Protein AF-A0A4R3X6X2-F1 (afdb_monomer_lite)

Structure (mmCIF, N/CA/C/O backbone):
data_AF-A0A4R3X6X2-F1
#
_entry.id   AF-A0A4R3X6X2-F1
#
loop_
_atom_site.group_PDB
_atom_site.id
_atom_site.type_symbol
_atom_site.label_atom_id
_atom_site.label_alt_id
_atom_site.label_comp_id
_atom_site.label_asym_id
_atom_site.label_entity_id
_atom_site.label_seq_id
_atom_site.pdbx_PDB_ins_code
_atom_site.Cartn_x
_atom_site.Cartn_y
_atom_site.Cartn_z
_atom_site.occupancy
_atom_site.B_iso_or_equiv
_atom_site.auth_seq_id
_atom_site.auth_comp_id
_atom_site.auth_asym_id
_atom_site.auth_atom_id
_atom_site.pdbx_PDB_model_num
ATOM 1 N N . MET A 1 1 ? 13.031 -34.843 11.434 1.00 45.97 1 MET A N 1
ATOM 2 C CA . MET A 1 1 ? 12.828 -33.775 12.437 1.00 45.97 1 MET A CA 1
ATOM 3 C C . MET A 1 1 ? 12.069 -32.649 11.763 1.00 45.97 1 MET A C 1
ATOM 5 O O . MET A 1 1 ? 12.494 -32.235 10.691 1.00 45.97 1 MET A O 1
ATOM 9 N N . ALA A 1 2 ? 10.943 -32.202 12.323 1.00 52.88 2 ALA A N 1
ATOM 10 C CA . ALA A 1 2 ? 10.291 -30.989 11.835 1.00 52.88 2 ALA A CA 1
ATOM 11 C C . ALA A 1 2 ? 11.259 -29.812 12.027 1.00 52.88 2 ALA A C 1
ATOM 13 O O . ALA A 1 2 ? 11.863 -29.683 13.092 1.00 52.88 2 ALA A O 1
ATOM 14 N N . LYS A 1 3 ? 11.465 -29.009 10.981 1.00 64.06 3 LYS A N 1
ATOM 15 C CA . LYS A 1 3 ? 12.327 -27.825 11.030 1.00 64.06 3 LYS A CA 1
ATOM 16 C C . LYS A 1 3 ? 11.735 -26.863 12.063 1.00 64.06 3 LYS A C 1
ATOM 18 O O . LYS A 1 3 ? 10.562 -26.515 11.951 1.00 64.06 3 LYS A O 1
ATOM 23 N N . THR A 1 4 ? 12.503 -26.478 13.080 1.00 71.06 4 THR A N 1
ATOM 24 C CA . THR A 1 4 ? 12.037 -25.523 14.090 1.00 71.06 4 THR A CA 1
ATOM 25 C C . THR A 1 4 ? 11.798 -24.180 13.408 1.00 71.06 4 THR A C 1
ATOM 27 O O . THR A 1 4 ? 12.735 -23.529 12.953 1.00 71.06 4 THR A O 1
ATOM 30 N N . ASP A 1 5 ? 10.533 -23.800 13.276 1.00 81.94 5 ASP A N 1
ATOM 31 C CA . ASP A 1 5 ? 10.112 -22.630 12.511 1.00 81.94 5 ASP A CA 1
ATOM 32 C C . ASP A 1 5 ? 10.126 -21.378 13.412 1.00 81.94 5 ASP A C 1
ATOM 34 O O . ASP A 1 5 ? 9.102 -20.964 13.967 1.00 81.94 5 ASP A O 1
ATOM 38 N N . ILE A 1 6 ? 11.339 -20.853 13.633 1.00 85.19 6 ILE A N 1
ATOM 39 C CA . ILE A 1 6 ? 11.675 -19.690 14.473 1.00 85.19 6 ILE A CA 1
ATOM 40 C C . ILE A 1 6 ? 12.304 -18.604 13.590 1.00 85.19 6 ILE A C 1
ATOM 42 O O . ILE A 1 6 ? 13.159 -18.904 12.758 1.00 85.19 6 ILE A O 1
ATOM 46 N N . GLY A 1 7 ? 11.931 -17.339 13.810 1.00 87.94 7 GLY A N 1
ATOM 47 C CA . GLY A 1 7 ? 12.545 -16.174 13.165 1.00 87.94 7 GLY A CA 1
ATOM 48 C C . GLY A 1 7 ? 11.540 -15.265 12.457 1.00 87.94 7 GLY A C 1
ATOM 49 O O . GLY A 1 7 ? 10.346 -15.289 12.747 1.00 87.94 7 GLY A O 1
ATOM 50 N N . LEU A 1 8 ? 12.042 -14.440 11.535 1.00 90.62 8 LEU A N 1
ATOM 51 C CA . LEU A 1 8 ? 11.237 -13.528 10.716 1.00 90.62 8 LEU A CA 1
ATOM 52 C C . LEU A 1 8 ? 10.488 -14.276 9.596 1.00 90.62 8 LEU A C 1
ATOM 54 O O . LEU A 1 8 ? 10.642 -15.481 9.414 1.00 90.62 8 LEU A O 1
ATOM 58 N N . ARG A 1 9 ? 9.690 -13.534 8.816 1.00 89.56 9 ARG A N 1
ATOM 59 C CA . ARG A 1 9 ? 8.904 -14.038 7.668 1.00 89.56 9 ARG A CA 1
ATOM 60 C C . ARG A 1 9 ? 7.771 -15.015 8.035 1.00 89.56 9 ARG A C 1
ATOM 62 O O . ARG A 1 9 ? 7.431 -15.925 7.285 1.00 89.56 9 ARG A O 1
ATOM 69 N N . GLN A 1 10 ? 7.144 -14.784 9.187 1.00 92.62 10 GLN A N 1
ATOM 70 C CA . GLN A 1 10 ? 6.108 -15.653 9.763 1.00 92.62 10 GLN A CA 1
ATOM 71 C C . GLN A 1 10 ? 4.671 -15.167 9.533 1.00 92.62 10 GLN A C 1
ATOM 73 O O . GLN A 1 10 ? 3.731 -15.782 10.034 1.00 92.62 10 GLN A O 1
ATOM 78 N N . ALA A 1 11 ? 4.461 -14.084 8.777 1.00 91.12 11 ALA A N 1
ATOM 79 C CA . ALA A 1 11 ? 3.130 -13.490 8.655 1.00 91.12 11 ALA A CA 1
ATOM 80 C C . ALA A 1 11 ? 2.110 -14.438 7.989 1.00 91.12 11 ALA A C 1
ATOM 82 O O . ALA A 1 11 ? 0.919 -14.342 8.265 1.00 91.12 11 ALA A O 1
ATOM 83 N N . HIS A 1 12 ? 2.556 -15.442 7.222 1.00 90.69 12 HIS A N 1
ATOM 84 C CA . HIS A 1 12 ? 1.686 -16.502 6.696 1.00 90.69 12 HIS A CA 1
ATOM 85 C C . HIS A 1 12 ? 0.846 -17.195 7.791 1.00 90.69 12 HIS A C 1
ATOM 87 O O . HIS A 1 12 ? -0.269 -17.638 7.526 1.00 90.69 12 HIS A O 1
ATOM 93 N N . ARG A 1 13 ? 1.329 -17.242 9.042 1.00 93.88 13 ARG A N 1
ATOM 94 C CA . ARG A 1 13 ? 0.602 -17.827 10.179 1.00 93.88 13 ARG A CA 1
ATOM 95 C C . ARG A 1 13 ? -0.656 -17.052 10.565 1.00 93.88 13 ARG A C 1
ATOM 97 O O . ARG A 1 13 ? -1.568 -17.651 11.128 1.00 93.88 13 ARG A O 1
ATOM 104 N N . ILE A 1 14 ? -0.740 -15.763 10.225 1.00 94.56 14 ILE A N 1
ATOM 105 C CA . ILE A 1 14 ? -1.932 -14.925 10.438 1.00 94.56 14 ILE A CA 1
ATOM 106 C C . ILE A 1 14 ? -3.151 -15.538 9.729 1.00 94.56 14 ILE A C 1
ATOM 108 O O . ILE A 1 14 ? -4.264 -15.483 10.254 1.00 94.56 14 ILE A O 1
ATOM 112 N N . ALA A 1 15 ? -2.945 -16.201 8.583 1.00 93.31 15 ALA A N 1
ATOM 113 C CA . ALA A 1 15 ? -4.003 -16.884 7.839 1.00 93.31 15 ALA A CA 1
ATOM 114 C C . ALA A 1 15 ? -4.703 -17.988 8.649 1.00 93.31 15 ALA A C 1
ATOM 116 O O . ALA A 1 15 ? -5.899 -18.210 8.474 1.00 93.31 15 ALA A O 1
ATOM 117 N N . ASN A 1 16 ? -3.972 -18.629 9.565 1.00 93.00 16 ASN A N 1
ATOM 118 C CA . ASN A 1 16 ? -4.441 -19.765 10.358 1.00 93.00 16 ASN A CA 1
ATOM 119 C C . ASN A 1 16 ? -4.944 -19.362 11.756 1.00 93.00 16 ASN A C 1
ATOM 121 O O . ASN A 1 16 ? -5.327 -20.222 12.549 1.00 93.00 16 ASN A O 1
ATOM 125 N N . MET A 1 17 ? -4.922 -18.070 12.094 1.00 96.00 17 MET A N 1
ATOM 126 C CA . MET A 1 17 ? -5.413 -17.585 13.383 1.00 96.00 17 MET A CA 1
ATOM 127 C C . MET A 1 17 ? -6.952 -17.533 13.413 1.00 96.00 17 MET A C 1
ATOM 129 O O . MET A 1 17 ? -7.570 -17.155 12.412 1.00 96.00 17 MET A O 1
ATOM 133 N N . PRO A 1 18 ? -7.591 -17.820 14.567 1.00 95.62 18 PRO A N 1
ATOM 134 C CA . PRO A 1 18 ? -9.003 -17.503 14.783 1.00 95.62 18 PRO A CA 1
ATOM 135 C C . PRO A 1 18 ? -9.286 -16.018 14.524 1.00 95.62 18 PRO A C 1
ATOM 137 O O . PRO A 1 18 ? -8.434 -15.180 14.818 1.00 95.62 18 PRO A O 1
ATOM 140 N N . ALA A 1 19 ? -10.476 -15.688 14.013 1.00 93.50 19 ALA A N 1
ATOM 141 C CA . ALA A 1 19 ? -10.799 -14.343 13.524 1.00 93.50 19 ALA A CA 1
ATOM 142 C C . ALA A 1 19 ? -10.520 -13.225 14.548 1.00 93.50 19 ALA A C 1
ATOM 144 O O . ALA A 1 19 ? -9.848 -12.254 14.204 1.00 93.50 19 ALA A O 1
ATOM 145 N N . ASP A 1 20 ? -10.944 -13.388 15.802 1.00 95.38 20 ASP A N 1
ATOM 146 C CA . ASP A 1 20 ? -10.748 -12.366 16.841 1.00 95.38 20 ASP A CA 1
ATOM 147 C C . ASP A 1 20 ? -9.271 -12.202 17.211 1.00 95.38 20 ASP A C 1
ATOM 149 O O . ASP A 1 20 ? -8.761 -11.087 17.308 1.00 95.38 20 ASP A O 1
ATOM 153 N N . LYS A 1 21 ? -8.542 -13.322 17.331 1.00 97.81 21 LYS A N 1
ATOM 154 C CA . LYS A 1 21 ? -7.093 -13.307 17.589 1.00 97.81 21 LYS A CA 1
ATOM 155 C C . LYS A 1 21 ? -6.329 -12.671 16.436 1.00 97.81 21 LYS A C 1
ATOM 157 O O . LYS A 1 21 ? -5.381 -11.933 16.669 1.00 97.81 21 LYS A O 1
ATOM 162 N N . ARG A 1 22 ? -6.756 -12.934 15.201 1.00 97.19 22 ARG A N 1
ATOM 163 C CA . ARG A 1 22 ? -6.194 -12.322 14.000 1.00 97.19 22 ARG A CA 1
ATOM 164 C C . ARG A 1 22 ? -6.384 -10.809 14.014 1.00 97.19 22 ARG A C 1
ATOM 166 O O . ARG A 1 22 ? -5.418 -10.095 13.787 1.00 97.19 22 ARG A O 1
ATOM 173 N N . LYS A 1 23 ? -7.600 -10.324 14.284 1.00 97.75 23 LYS A N 1
ATOM 174 C CA . LYS A 1 23 ? -7.884 -8.883 14.360 1.00 97.75 23 LYS A CA 1
ATOM 175 C C . LYS A 1 23 ? -7.056 -8.203 15.450 1.00 97.75 23 LYS A C 1
ATOM 177 O O . LYS A 1 23 ? -6.437 -7.183 15.174 1.00 97.75 23 LYS A O 1
ATOM 182 N N . ALA A 1 24 ? -6.977 -8.803 16.638 1.00 98.38 24 ALA A N 1
ATOM 183 C CA . ALA A 1 24 ? -6.138 -8.302 17.727 1.00 98.38 24 ALA A CA 1
ATOM 184 C C . ALA A 1 24 ? -4.651 -8.250 17.346 1.00 98.38 24 ALA A C 1
ATOM 186 O O . ALA A 1 24 ? -3.999 -7.235 17.567 1.00 98.38 24 ALA A O 1
ATOM 187 N N . PHE A 1 25 ? -4.136 -9.303 16.708 1.00 98.44 25 PHE A N 1
ATOM 188 C CA . PHE A 1 25 ? -2.743 -9.357 16.265 1.00 98.44 25 PHE A CA 1
ATOM 189 C C . PHE A 1 25 ? -2.431 -8.332 15.162 1.00 98.44 25 PHE A C 1
ATOM 191 O O . PHE A 1 25 ? -1.365 -7.723 15.157 1.00 98.44 25 PHE A O 1
ATOM 198 N N . ILE A 1 26 ? -3.368 -8.105 14.236 1.00 98.50 26 ILE A N 1
ATOM 199 C CA . ILE A 1 26 ? -3.245 -7.053 13.218 1.00 98.50 26 ILE A CA 1
ATOM 200 C C . ILE A 1 26 ? -3.235 -5.669 13.882 1.00 98.50 26 ILE A C 1
ATOM 202 O O . ILE A 1 26 ? -2.350 -4.874 13.580 1.00 98.50 26 ILE A O 1
ATOM 206 N N . ALA A 1 27 ? -4.160 -5.399 14.809 1.00 98.62 27 ALA A N 1
ATOM 207 C CA . ALA A 1 27 ? -4.231 -4.127 15.532 1.00 98.62 27 ALA A CA 1
ATOM 208 C C . ALA A 1 27 ? -2.931 -3.810 16.298 1.00 98.62 27 ALA A C 1
ATOM 210 O O . ALA A 1 27 ? -2.485 -2.668 16.307 1.00 98.62 27 ALA A O 1
ATOM 211 N N . GLU A 1 28 ? -2.282 -4.820 16.885 1.00 98.50 28 GLU A N 1
ATOM 212 C CA . GLU A 1 28 ? -0.972 -4.671 17.533 1.00 98.50 28 GLU A CA 1
ATOM 213 C C . GLU A 1 28 ? 0.137 -4.286 16.535 1.00 98.50 28 GLU A C 1
ATOM 215 O O . GLU A 1 28 ? 0.975 -3.432 16.821 1.00 98.50 28 GLU A O 1
ATOM 220 N N . GLY A 1 29 ? 0.142 -4.900 15.349 1.00 98.38 29 GLY A N 1
ATOM 221 C CA . GLY A 1 29 ? 1.198 -4.709 14.353 1.00 98.38 29 GLY A CA 1
ATOM 222 C C . GLY A 1 29 ? 1.103 -3.412 13.544 1.00 98.38 29 GLY A C 1
ATOM 223 O O . GLY A 1 29 ? 2.135 -2.898 13.108 1.00 98.38 29 GLY A O 1
ATOM 224 N N . LEU A 1 30 ? -0.101 -2.871 13.325 1.00 98.75 30 LEU A N 1
ATOM 225 C CA . LEU A 1 30 ? -0.305 -1.703 12.456 1.00 98.75 30 LEU A CA 1
ATOM 226 C C . LEU A 1 30 ? 0.452 -0.443 12.932 1.00 98.75 30 LEU A C 1
ATOM 228 O O . LEU A 1 30 ? 1.157 0.145 12.108 1.00 98.75 30 LEU A O 1
ATOM 232 N N . PRO A 1 31 ? 0.417 -0.046 14.224 1.00 98.69 31 PRO A N 1
ATOM 233 C CA . PRO A 1 31 ? 1.222 1.076 14.714 1.00 98.69 31 PRO A CA 1
ATOM 234 C C . PRO A 1 31 ? 2.732 0.851 14.560 1.00 98.69 31 PRO A C 1
ATOM 236 O O . PRO A 1 31 ? 3.460 1.782 14.232 1.00 98.69 31 PRO A O 1
ATOM 239 N N . ILE A 1 32 ? 3.208 -0.387 14.742 1.00 98.69 32 ILE A N 1
ATOM 240 C CA . ILE A 1 32 ? 4.634 -0.731 14.612 1.00 98.69 32 ILE A CA 1
ATOM 241 C C . ILE A 1 32 ? 5.102 -0.544 13.163 1.00 98.69 32 ILE A C 1
ATOM 243 O O . ILE A 1 32 ? 6.157 0.042 12.917 1.00 98.69 32 ILE A O 1
ATOM 247 N N . LEU A 1 33 ? 4.307 -1.014 12.195 1.00 98.62 33 LEU A N 1
ATOM 248 C CA . LEU A 1 33 ? 4.587 -0.816 10.770 1.00 98.62 33 LEU A CA 1
ATOM 249 C C . LEU A 1 33 ? 4.571 0.669 10.396 1.00 98.62 33 LEU A C 1
ATOM 251 O O . LEU A 1 33 ? 5.440 1.116 9.648 1.00 98.62 33 LEU A O 1
ATOM 255 N N . LEU A 1 34 ? 3.619 1.437 10.937 1.00 98.81 34 LEU A N 1
ATOM 256 C CA . LEU A 1 34 ? 3.519 2.867 10.657 1.00 98.81 34 LEU A CA 1
ATOM 257 C C . LEU A 1 34 ? 4.745 3.629 11.157 1.00 98.81 34 LEU A C 1
ATOM 259 O O . LEU A 1 34 ? 5.314 4.417 10.406 1.00 98.81 34 LEU A O 1
ATOM 263 N N . GLU A 1 35 ? 5.191 3.366 12.384 1.00 98.75 35 GLU A N 1
ATOM 264 C CA . GLU A 1 35 ? 6.400 3.997 12.919 1.00 98.75 35 GLU A CA 1
ATOM 265 C C . GLU A 1 35 ? 7.656 3.607 12.124 1.00 98.75 35 GLU A C 1
ATOM 267 O O . GLU A 1 35 ? 8.505 4.460 11.858 1.00 98.75 35 GLU A O 1
ATOM 272 N N . SER A 1 36 ? 7.751 2.361 11.644 1.00 98.62 36 SER A N 1
ATOM 273 C CA . SER A 1 36 ? 8.828 1.949 10.733 1.00 98.62 36 SER A CA 1
ATOM 274 C C . SER A 1 36 ? 8.806 2.744 9.422 1.00 98.62 36 SER A C 1
ATOM 276 O O . SER A 1 36 ? 9.838 3.265 8.994 1.00 98.62 36 SER A O 1
ATOM 278 N N . ALA A 1 37 ? 7.637 2.873 8.787 1.00 98.69 37 ALA A N 1
ATOM 279 C CA . ALA A 1 37 ? 7.484 3.613 7.535 1.00 98.69 37 ALA A CA 1
ATOM 280 C C . ALA A 1 37 ? 7.796 5.111 7.717 1.00 98.69 37 ALA A C 1
ATOM 282 O O . ALA A 1 37 ? 8.545 5.693 6.930 1.00 98.69 37 ALA A O 1
ATOM 283 N N . ARG A 1 38 ? 7.300 5.725 8.801 1.00 98.62 38 ARG A N 1
ATOM 284 C CA . ARG A 1 38 ? 7.615 7.111 9.185 1.00 98.62 38 ARG A CA 1
ATOM 285 C C . ARG A 1 38 ? 9.107 7.316 9.410 1.00 98.62 38 ARG A C 1
ATOM 287 O O . ARG A 1 38 ? 9.659 8.293 8.910 1.00 98.62 38 ARG A O 1
ATOM 294 N N . GLY A 1 39 ? 9.764 6.403 10.125 1.00 98.62 39 GLY A N 1
ATOM 295 C CA . GLY A 1 39 ? 11.200 6.469 10.391 1.00 98.62 39 GLY A CA 1
ATOM 296 C C . GLY A 1 39 ? 12.037 6.429 9.113 1.00 98.62 39 GLY A C 1
ATOM 297 O O . GLY A 1 39 ? 12.943 7.246 8.949 1.00 98.62 39 GLY A O 1
ATOM 298 N N . LEU A 1 40 ? 11.697 5.534 8.181 1.00 98.44 40 LEU A N 1
ATOM 299 C CA . LEU A 1 40 ? 12.351 5.434 6.873 1.00 98.44 40 LEU A CA 1
ATOM 300 C C . LEU A 1 40 ? 12.153 6.702 6.035 1.00 98.44 40 LEU A C 1
ATOM 302 O O . LEU A 1 40 ? 13.122 7.236 5.495 1.00 98.44 40 LEU A O 1
ATOM 306 N N . TYR A 1 41 ? 10.928 7.232 5.980 1.00 97.94 41 TYR A N 1
ATOM 307 C CA . TYR A 1 41 ? 10.650 8.472 5.256 1.00 97.94 41 TYR A CA 1
ATOM 308 C C . TYR A 1 41 ? 11.371 9.670 5.888 1.00 97.94 41 TYR A C 1
ATOM 310 O O . TYR A 1 41 ? 12.036 10.434 5.199 1.00 97.94 41 TYR A O 1
ATOM 318 N N . ALA A 1 42 ? 11.328 9.814 7.214 1.00 97.69 42 ALA A N 1
ATOM 319 C CA . ALA A 1 42 ? 12.046 10.877 7.912 1.00 97.69 42 ALA A CA 1
ATOM 320 C C . ALA A 1 42 ? 13.567 10.791 7.692 1.00 97.69 42 ALA A C 1
ATOM 322 O O . ALA A 1 42 ? 14.232 11.818 7.565 1.00 97.69 42 ALA A O 1
ATOM 323 N N . ALA A 1 43 ? 14.126 9.579 7.625 1.00 97.50 43 ALA A N 1
ATOM 324 C CA . ALA A 1 43 ? 15.525 9.376 7.275 1.00 97.50 43 ALA A CA 1
ATOM 325 C C . ALA A 1 43 ? 15.816 9.800 5.827 1.00 97.50 43 ALA A C 1
ATOM 327 O O . ALA A 1 43 ? 16.824 10.466 5.604 1.00 97.50 43 ALA A O 1
ATOM 328 N N . SER A 1 44 ? 14.922 9.509 4.872 1.00 95.44 44 SER A N 1
ATOM 329 C CA . SER A 1 44 ? 15.078 9.936 3.473 1.00 95.44 44 SER A CA 1
ATOM 330 C C . SER A 1 44 ? 15.170 11.457 3.334 1.00 95.44 44 SER A C 1
ATOM 332 O O . SER A 1 44 ? 15.969 11.951 2.542 1.00 95.44 44 SER A O 1
ATOM 334 N N . GLN A 1 45 ? 14.409 12.198 4.148 1.00 94.81 45 GLN A N 1
ATOM 335 C CA . GLN A 1 45 ? 14.451 13.664 4.176 1.00 94.81 45 GLN A CA 1
ATOM 336 C C . GLN A 1 45 ? 15.798 14.200 4.681 1.00 94.81 45 GLN A C 1
ATOM 338 O O . GLN A 1 45 ? 16.283 15.225 4.202 1.00 94.81 45 GLN A O 1
ATOM 343 N N . LYS A 1 46 ? 16.420 13.507 5.645 1.00 95.69 46 LYS A N 1
ATOM 344 C CA . LYS A 1 46 ? 17.705 13.917 6.239 1.00 95.69 46 LYS A CA 1
ATOM 345 C C . LYS A 1 46 ? 18.897 13.732 5.305 1.00 95.69 46 LYS A C 1
ATOM 347 O O . LYS A 1 46 ? 19.884 14.431 5.484 1.00 95.69 46 LYS A O 1
ATOM 352 N N . VAL A 1 47 ? 18.804 12.801 4.359 1.00 93.69 47 VAL A N 1
ATOM 353 C CA . VAL A 1 47 ? 19.838 12.528 3.345 1.00 93.69 47 VAL A CA 1
ATOM 354 C C . VAL A 1 47 ? 19.391 12.993 1.958 1.00 93.69 47 VAL A C 1
ATOM 356 O O . VAL A 1 47 ? 19.729 12.388 0.948 1.00 93.69 47 VAL A O 1
ATOM 359 N N . SER A 1 48 ? 18.563 14.038 1.894 1.00 90.38 48 SER A N 1
ATOM 360 C CA . SER A 1 48 ? 17.994 14.557 0.640 1.00 90.38 48 SER A CA 1
ATOM 361 C C . SER A 1 48 ? 19.048 15.108 -0.330 1.00 90.38 48 SER A C 1
ATOM 363 O O . SER A 1 48 ? 18.806 15.156 -1.533 1.00 90.38 48 SER A O 1
ATOM 365 N N . ASP A 1 49 ? 20.236 15.453 0.166 1.00 90.94 49 ASP A N 1
ATOM 366 C CA . ASP A 1 49 ? 21.425 15.804 -0.616 1.00 90.94 49 ASP A CA 1
ATOM 367 C C . ASP A 1 49 ? 22.141 14.586 -1.232 1.00 90.94 49 ASP A C 1
ATOM 369 O O . ASP A 1 49 ? 23.053 14.750 -2.043 1.00 90.94 49 ASP A O 1
ATOM 373 N N . MET A 1 50 ? 21.701 13.371 -0.894 1.00 92.31 50 MET A N 1
ATOM 374 C CA . MET A 1 50 ? 22.157 12.090 -1.432 1.00 92.31 50 MET A CA 1
ATOM 375 C C . MET A 1 50 ? 20.994 11.412 -2.189 1.00 92.31 50 MET A C 1
ATOM 377 O O . MET A 1 50 ? 20.275 10.580 -1.623 1.00 92.31 50 MET A O 1
ATOM 381 N N . PRO A 1 51 ? 20.750 11.756 -3.473 1.00 90.06 51 PRO A N 1
ATOM 382 C CA . PRO A 1 51 ? 19.493 11.428 -4.155 1.00 90.06 51 PRO A CA 1
ATOM 383 C C . PRO A 1 51 ? 19.180 9.932 -4.229 1.00 90.06 51 PRO A C 1
ATOM 385 O O . PRO A 1 51 ? 18.020 9.528 -4.111 1.00 90.06 51 PRO A O 1
ATOM 388 N N . ARG A 1 52 ? 20.207 9.093 -4.403 1.00 92.00 52 ARG A N 1
ATOM 389 C CA . ARG A 1 52 ? 20.052 7.635 -4.446 1.00 92.00 52 ARG A CA 1
ATOM 390 C C . ARG A 1 52 ? 19.628 7.096 -3.084 1.00 92.00 52 ARG A C 1
ATOM 392 O O . ARG A 1 52 ? 18.620 6.406 -2.988 1.00 92.00 52 ARG A O 1
ATOM 399 N N . GLU A 1 53 ? 20.369 7.427 -2.036 1.00 94.44 53 GLU A N 1
ATOM 400 C CA . GLU A 1 53 ? 20.125 6.978 -0.666 1.00 94.44 53 GLU A CA 1
ATOM 401 C C . GLU A 1 53 ? 18.759 7.453 -0.164 1.00 94.44 53 GLU A C 1
ATOM 403 O O . GLU A 1 53 ? 18.004 6.669 0.415 1.00 94.44 53 GLU A O 1
ATOM 408 N N . SER A 1 54 ? 18.401 8.706 -0.457 1.00 93.88 54 SER A N 1
ATOM 409 C CA . SER A 1 54 ? 17.068 9.238 -0.180 1.00 93.88 54 SER A CA 1
ATOM 410 C C . SER A 1 54 ? 15.984 8.429 -0.900 1.00 93.88 54 SER A C 1
ATOM 412 O O . SER A 1 54 ? 15.041 7.953 -0.264 1.00 93.88 54 SER A O 1
ATOM 414 N N . SER A 1 55 ? 16.151 8.167 -2.202 1.00 92.62 55 SER A N 1
ATOM 415 C CA . SER A 1 55 ? 15.199 7.369 -2.991 1.00 92.62 55 SER A CA 1
ATOM 416 C C . SER A 1 55 ? 15.043 5.943 -2.456 1.00 92.62 55 SER A C 1
ATOM 418 O O . SER A 1 55 ? 13.926 5.430 -2.388 1.00 92.62 55 SER A O 1
ATOM 420 N N . VAL A 1 56 ? 16.140 5.310 -2.032 1.00 95.06 56 VAL A N 1
ATOM 421 C CA . VAL A 1 56 ? 16.123 3.974 -1.419 1.00 95.06 56 VAL A CA 1
ATOM 422 C C . VAL A 1 56 ? 15.297 3.978 -0.135 1.00 95.06 56 VAL A C 1
ATOM 424 O O . VAL A 1 56 ? 14.396 3.151 0.015 1.00 95.06 56 VAL A O 1
ATOM 427 N N . LEU A 1 57 ? 15.563 4.912 0.782 1.00 96.56 57 LEU A N 1
ATOM 428 C CA . LEU A 1 57 ? 14.851 5.002 2.060 1.00 96.56 57 LEU A CA 1
ATOM 429 C C . LEU A 1 57 ? 13.367 5.320 1.867 1.00 96.56 57 LEU A C 1
ATOM 431 O O . LEU A 1 57 ? 12.511 4.711 2.510 1.00 96.56 57 LEU A O 1
ATOM 435 N N . LYS A 1 58 ? 13.053 6.223 0.936 1.00 95.69 58 LYS A N 1
ATOM 436 C CA . LYS A 1 58 ? 11.678 6.573 0.582 1.00 95.69 58 LYS A CA 1
ATOM 437 C C . LYS A 1 58 ? 10.920 5.387 -0.019 1.00 95.69 58 LYS A C 1
ATOM 439 O O . LYS A 1 58 ? 9.793 5.131 0.396 1.00 95.69 58 LYS A O 1
ATOM 444 N N . GLY A 1 59 ? 11.539 4.633 -0.930 1.00 95.19 59 GLY A N 1
ATOM 445 C CA . GLY A 1 59 ? 10.947 3.415 -1.495 1.00 95.19 59 GLY A CA 1
ATOM 446 C C . GLY A 1 59 ? 10.680 2.345 -0.430 1.00 95.19 59 GLY A C 1
ATOM 447 O O . GLY A 1 59 ? 9.624 1.720 -0.424 1.00 95.19 59 GLY A O 1
ATOM 448 N N . HIS A 1 60 ? 11.578 2.193 0.549 1.00 96.94 60 HIS A N 1
ATOM 449 C CA . HIS A 1 60 ? 11.336 1.295 1.683 1.00 96.94 60 HIS A CA 1
ATOM 450 C C . HIS A 1 60 ? 10.184 1.780 2.571 1.00 96.94 60 HIS A C 1
ATOM 452 O O . HIS A 1 60 ? 9.378 0.967 3.016 1.00 96.94 60 HIS A O 1
ATOM 458 N N . ALA A 1 61 ? 10.077 3.090 2.819 1.00 98.31 61 ALA A N 1
ATOM 459 C CA . ALA A 1 61 ? 8.948 3.655 3.556 1.00 98.31 61 ALA A CA 1
ATOM 460 C C . ALA A 1 61 ? 7.610 3.365 2.858 1.00 98.31 61 ALA A C 1
ATOM 462 O O . ALA A 1 61 ? 6.630 3.013 3.513 1.00 98.31 61 ALA A O 1
ATOM 463 N N . GLU A 1 62 ? 7.584 3.481 1.530 1.00 97.94 62 GLU A N 1
ATOM 464 C CA . GLU A 1 62 ? 6.422 3.171 0.702 1.00 97.94 62 GLU A CA 1
ATOM 465 C C . GLU A 1 62 ? 6.027 1.690 0.785 1.00 97.94 62 GLU A C 1
ATOM 467 O O . GLU A 1 62 ? 4.864 1.377 1.037 1.00 97.94 62 GLU A O 1
ATOM 472 N N . GLU A 1 63 ? 6.987 0.771 0.667 1.00 98.00 63 GLU A N 1
ATOM 473 C CA . GLU A 1 63 ? 6.729 -0.664 0.812 1.00 98.00 63 GLU A CA 1
ATOM 474 C C . GLU A 1 63 ? 6.268 -1.063 2.225 1.00 98.00 63 GLU A C 1
ATOM 476 O O . GLU A 1 63 ? 5.392 -1.922 2.370 1.00 98.00 63 GLU A O 1
ATOM 481 N N . GLU A 1 64 ? 6.836 -0.467 3.281 1.00 98.12 64 GLU A N 1
ATOM 482 C CA . GLU A 1 64 ? 6.373 -0.696 4.656 1.00 98.12 64 GLU A CA 1
ATOM 483 C C . GLU A 1 64 ? 4.939 -0.185 4.847 1.00 98.12 64 GLU A C 1
ATOM 485 O O . GLU A 1 64 ? 4.114 -0.877 5.447 1.00 98.12 64 GLU A O 1
ATOM 490 N N . ALA A 1 65 ? 4.599 0.976 4.280 1.00 98.75 65 ALA A N 1
ATOM 491 C CA . ALA A 1 65 ? 3.232 1.484 4.299 1.00 98.75 65 ALA A CA 1
ATOM 492 C C . ALA A 1 65 ? 2.272 0.597 3.486 1.00 98.75 65 ALA A C 1
ATOM 494 O O . ALA A 1 65 ? 1.149 0.342 3.917 1.00 98.75 65 ALA A O 1
ATOM 495 N N . ALA A 1 66 ? 2.702 0.031 2.357 1.00 98.62 66 ALA A N 1
ATOM 496 C CA . ALA A 1 66 ? 1.878 -0.893 1.578 1.00 98.62 66 ALA A CA 1
ATOM 497 C C . ALA A 1 66 ? 1.486 -2.156 2.366 1.00 98.62 66 ALA A C 1
ATOM 499 O O . ALA A 1 66 ? 0.371 -2.659 2.225 1.00 98.62 66 ALA A O 1
ATOM 500 N N . LYS A 1 67 ? 2.353 -2.650 3.261 1.00 98.69 67 LYS A N 1
ATOM 501 C CA . LYS A 1 67 ? 2.006 -3.766 4.160 1.00 98.69 67 LYS A CA 1
ATOM 502 C C . LYS A 1 67 ? 0.814 -3.442 5.056 1.00 98.69 67 LYS A C 1
ATOM 504 O O . LYS A 1 67 ? -0.011 -4.321 5.298 1.00 98.69 67 LYS A O 1
ATOM 509 N N . ILE A 1 68 ? 0.713 -2.201 5.535 1.00 98.88 68 ILE A N 1
ATOM 510 C CA . ILE A 1 68 ? -0.435 -1.722 6.316 1.00 98.88 68 ILE A CA 1
ATOM 511 C C . ILE A 1 68 ? -1.698 -1.832 5.463 1.00 98.88 68 ILE A C 1
ATOM 513 O O . ILE A 1 68 ? -2.685 -2.405 5.916 1.00 98.88 68 ILE A O 1
ATOM 517 N N . LEU A 1 69 ? -1.655 -1.368 4.212 1.00 98.75 69 LEU A N 1
ATOM 518 C CA . LEU A 1 69 ? -2.801 -1.426 3.300 1.00 98.75 69 LEU A CA 1
ATOM 519 C C . LEU A 1 69 ? -3.243 -2.869 3.003 1.00 98.75 69 LEU A C 1
ATOM 521 O O . LEU A 1 69 ? -4.439 -3.145 2.999 1.00 98.75 69 LEU A O 1
ATOM 525 N N . ILE A 1 70 ? -2.300 -3.804 2.844 1.00 98.62 70 ILE A N 1
ATOM 526 C CA . ILE A 1 70 ? -2.594 -5.239 2.677 1.00 98.62 70 ILE A CA 1
ATOM 527 C C . ILE A 1 70 ? -3.298 -5.809 3.919 1.00 98.62 70 ILE A C 1
ATOM 529 O O . ILE A 1 70 ? -4.283 -6.541 3.801 1.00 98.62 70 ILE A O 1
ATOM 533 N N . LEU A 1 71 ? -2.820 -5.476 5.123 1.00 98.75 71 LEU A N 1
ATOM 534 C CA . LEU A 1 71 ? -3.461 -5.907 6.369 1.00 98.75 71 LEU A CA 1
ATOM 535 C C . LEU A 1 71 ? -4.849 -5.275 6.542 1.00 98.75 71 LEU A C 1
ATOM 537 O O . LEU A 1 71 ? -5.783 -5.957 6.962 1.00 98.75 71 LEU A O 1
ATOM 541 N N . MET A 1 72 ? -5.015 -4.009 6.165 1.00 98.69 72 MET A N 1
ATOM 542 C CA . MET A 1 72 ? -6.320 -3.349 6.158 1.00 98.69 72 MET A CA 1
ATOM 543 C C . MET A 1 72 ? -7.269 -3.972 5.133 1.00 98.69 72 MET A C 1
ATOM 545 O O . MET A 1 72 ? -8.461 -4.067 5.391 1.00 98.69 72 MET A O 1
ATOM 549 N N . ASP A 1 73 ? -6.772 -4.488 4.013 1.00 97.75 73 ASP A N 1
ATOM 550 C CA . ASP A 1 73 ? -7.583 -5.256 3.068 1.00 97.75 73 ASP A CA 1
ATOM 551 C C . ASP A 1 73 ? -8.047 -6.602 3.619 1.00 97.75 73 ASP A C 1
ATOM 553 O O . ASP A 1 73 ? -9.170 -7.016 3.342 1.00 97.75 73 ASP A O 1
ATOM 557 N N . ILE A 1 74 ? -7.235 -7.268 4.445 1.00 98.06 74 ILE A N 1
ATOM 558 C CA . ILE A 1 74 ? -7.682 -8.445 5.206 1.00 98.06 74 ILE A CA 1
ATOM 559 C C . ILE A 1 74 ? -8.832 -8.068 6.147 1.00 98.06 74 ILE A C 1
ATOM 561 O O . ILE A 1 74 ? -9.771 -8.847 6.305 1.00 98.06 74 ILE A O 1
ATOM 565 N N . VAL A 1 75 ? -8.767 -6.884 6.757 1.00 98.06 75 VAL A N 1
ATOM 566 C CA . VAL A 1 75 ? -9.787 -6.373 7.684 1.00 98.06 75 VAL A CA 1
ATOM 567 C C . VAL A 1 75 ? -11.070 -5.980 6.947 1.00 98.06 75 VAL A C 1
ATOM 569 O O . VAL A 1 75 ? -12.152 -6.323 7.416 1.00 98.06 75 VAL A O 1
ATOM 572 N N . ARG A 1 76 ? -10.953 -5.323 5.785 1.00 96.75 76 ARG A N 1
ATOM 573 C CA . ARG A 1 76 ? -12.071 -4.931 4.909 1.00 96.75 76 ARG A CA 1
ATOM 574 C C . ARG A 1 76 ? -12.690 -6.101 4.139 1.00 96.75 76 ARG A C 1
ATOM 576 O O . ARG A 1 76 ? -13.763 -5.948 3.570 1.00 96.75 76 ARG A O 1
ATOM 583 N N . CYS A 1 77 ? -12.014 -7.247 4.054 1.00 97.19 77 CYS A N 1
ATOM 584 C CA . CYS A 1 77 ? -12.503 -8.383 3.280 1.00 97.19 77 CYS A CA 1
ATOM 585 C C . CYS A 1 77 ? -13.768 -8.984 3.921 1.00 97.19 77 CYS A C 1
ATOM 587 O O . CYS A 1 77 ? -13.707 -9.398 5.085 1.00 97.19 77 CYS A O 1
ATOM 589 N N . PRO A 1 78 ? -14.880 -9.124 3.170 1.00 96.25 78 PRO A N 1
ATOM 590 C CA . PRO A 1 78 ? -16.118 -9.678 3.694 1.00 96.25 78 PRO A CA 1
ATOM 591 C C . PRO A 1 78 ? -15.923 -11.064 4.307 1.00 96.25 78 PRO A C 1
ATOM 593 O O . PRO A 1 78 ? -15.167 -11.900 3.789 1.00 96.25 78 PRO A O 1
ATOM 596 N N . LYS A 1 79 ? -16.671 -11.364 5.372 1.00 94.38 79 LYS A N 1
ATOM 597 C CA . LYS A 1 79 ? -16.548 -12.617 6.143 1.00 94.38 79 LYS A CA 1
ATOM 598 C C . LYS A 1 79 ? -16.703 -13.861 5.270 1.00 94.38 79 LYS A C 1
ATOM 600 O O . LYS A 1 79 ? -16.011 -14.856 5.479 1.00 94.38 79 LYS A O 1
ATOM 605 N N . LYS A 1 80 ? -17.564 -13.791 4.251 1.00 94.94 80 LYS A N 1
ATOM 606 C CA . LYS A 1 80 ? -17.783 -14.874 3.277 1.00 94.94 80 LYS A CA 1
ATOM 607 C C . LYS A 1 80 ? -16.597 -15.123 2.331 1.00 94.94 80 LYS A C 1
ATOM 609 O O . LYS A 1 80 ? -16.511 -16.207 1.765 1.00 94.94 80 LYS A O 1
ATOM 614 N N . ARG A 1 81 ? -15.688 -14.155 2.145 1.00 95.25 81 ARG A N 1
ATOM 615 C CA . ARG A 1 81 ? -14.551 -14.249 1.206 1.00 95.25 81 ARG A CA 1
ATOM 616 C C . ARG A 1 81 ? -13.207 -14.461 1.884 1.00 95.25 81 ARG A C 1
ATOM 618 O O . ARG A 1 81 ? -12.334 -15.102 1.296 1.00 95.25 81 ARG A O 1
ATOM 625 N N . ILE A 1 82 ? -13.028 -13.962 3.108 1.00 95.19 82 ILE A N 1
ATOM 626 C CA . ILE A 1 82 ? -11.701 -13.896 3.731 1.00 95.19 82 ILE A CA 1
ATOM 627 C C . ILE A 1 82 ? -11.004 -15.260 3.835 1.00 95.19 82 ILE A C 1
ATOM 629 O O . ILE A 1 82 ? -9.799 -15.340 3.601 1.00 95.19 82 ILE A O 1
ATOM 633 N N . ALA A 1 83 ? -11.742 -16.345 4.095 1.00 93.75 83 ALA A N 1
ATOM 634 C CA . ALA A 1 83 ? -11.171 -17.692 4.187 1.00 93.75 83 ALA A CA 1
ATOM 635 C C . ALA A 1 83 ? -10.447 -18.124 2.896 1.00 93.75 83 ALA A C 1
ATOM 637 O O . ALA A 1 83 ? -9.386 -18.738 2.967 1.00 93.75 83 ALA A O 1
ATOM 638 N N . GLY A 1 84 ? -10.975 -17.752 1.724 1.00 94.69 84 GLY A N 1
ATOM 639 C CA . GLY A 1 84 ? -10.370 -18.058 0.424 1.00 94.69 84 GLY A CA 1
ATOM 640 C C . GLY A 1 84 ? -9.323 -17.043 -0.046 1.00 94.69 84 GLY A C 1
ATOM 641 O O . GLY A 1 84 ? -8.610 -17.306 -1.011 1.00 94.69 84 GLY A O 1
ATOM 642 N N . ARG A 1 85 ? -9.220 -15.877 0.606 1.00 95.56 85 ARG A N 1
ATOM 643 C CA . ARG A 1 85 ? -8.358 -14.767 0.156 1.00 95.56 85 ARG A CA 1
ATOM 644 C C . ARG A 1 85 ? -7.166 -14.500 1.060 1.00 95.56 85 ARG A C 1
ATOM 646 O O . ARG A 1 85 ? -6.127 -14.069 0.566 1.00 95.56 85 ARG A O 1
ATOM 653 N N . ILE A 1 86 ? -7.262 -14.800 2.353 1.00 96.12 86 ILE A N 1
ATOM 654 C CA . ILE A 1 86 ? -6.231 -14.425 3.324 1.00 96.12 86 ILE A CA 1
ATOM 655 C C . ILE A 1 86 ? -4.852 -15.015 3.009 1.00 96.12 86 ILE A C 1
ATOM 657 O O . ILE A 1 86 ? -3.853 -14.319 3.150 1.00 96.12 86 ILE A O 1
ATOM 661 N N . GLY A 1 87 ? -4.775 -16.257 2.521 1.00 95.75 87 GLY A N 1
ATOM 662 C CA . GLY A 1 87 ? -3.496 -16.857 2.124 1.00 95.75 87 GLY A CA 1
ATOM 663 C C . GLY A 1 87 ? -2.832 -16.106 0.965 1.00 95.75 87 GLY A C 1
ATOM 664 O O . GLY A 1 87 ? -1.622 -15.899 0.976 1.00 95.75 87 GLY A O 1
ATOM 665 N N . THR A 1 88 ? -3.636 -15.629 0.009 1.00 96.00 88 THR A N 1
ATOM 666 C CA . THR A 1 88 ? -3.159 -14.825 -1.126 1.00 96.00 88 THR A CA 1
ATOM 667 C C . THR A 1 88 ? -2.683 -13.450 -0.654 1.00 96.00 88 THR A C 1
ATOM 669 O O . THR A 1 88 ? -1.548 -13.076 -0.935 1.00 96.00 88 THR A O 1
ATOM 672 N N . LEU A 1 89 ? -3.486 -12.749 0.153 1.00 96.94 89 LEU A N 1
ATOM 673 C CA . LEU A 1 89 ? -3.116 -11.455 0.744 1.00 96.94 89 LEU A CA 1
ATOM 674 C C . LEU A 1 89 ? -1.819 -11.557 1.566 1.00 96.94 89 LEU A C 1
ATOM 676 O O . LEU A 1 89 ? -0.938 -10.708 1.457 1.00 96.94 89 LEU A O 1
ATOM 680 N N . MET A 1 90 ? -1.645 -12.641 2.330 1.00 96.19 90 MET A N 1
ATOM 681 C CA . MET A 1 90 ? -0.408 -12.860 3.081 1.00 96.19 90 MET A CA 1
ATOM 682 C C . MET A 1 90 ? 0.796 -13.226 2.208 1.00 96.19 90 MET A C 1
ATOM 684 O O . MET A 1 90 ? 1.928 -12.985 2.624 1.00 96.19 90 MET A O 1
ATOM 688 N N . SER A 1 91 ? 0.588 -13.784 1.013 1.00 95.44 91 SER A N 1
ATOM 689 C CA . SER A 1 91 ? 1.677 -13.962 0.046 1.00 95.44 91 SER A CA 1
ATOM 690 C C . SER A 1 91 ? 2.144 -12.611 -0.506 1.00 95.44 91 SER A C 1
ATOM 692 O O . SER A 1 91 ? 3.342 -12.332 -0.513 1.00 95.44 91 SER A O 1
ATOM 694 N N . TRP A 1 92 ? 1.199 -11.722 -0.829 1.00 96.69 92 TRP A N 1
ATOM 695 C CA . TRP A 1 92 ? 1.471 -10.360 -1.293 1.00 96.69 92 TRP A CA 1
ATOM 696 C C . TRP A 1 92 ? 2.168 -9.503 -0.243 1.00 96.69 92 TRP A C 1
ATOM 698 O O . TRP A 1 92 ? 2.998 -8.667 -0.579 1.00 96.69 92 TRP A O 1
ATOM 708 N N . TYR A 1 93 ? 1.915 -9.763 1.042 1.00 96.56 93 TYR A N 1
ATOM 709 C CA . TYR A 1 93 ? 2.622 -9.105 2.139 1.00 96.56 93 TYR A CA 1
ATOM 710 C C . TYR A 1 93 ? 4.152 -9.222 2.021 1.00 96.56 93 TYR A C 1
ATOM 712 O O . TYR A 1 93 ? 4.861 -8.340 2.505 1.00 96.56 93 TYR A O 1
ATOM 720 N N . TYR A 1 94 ? 4.685 -10.279 1.394 1.00 95.00 94 TYR A N 1
ATOM 721 C CA . TYR A 1 94 ? 6.126 -10.475 1.183 1.00 95.00 94 TYR A CA 1
ATOM 722 C C . TYR A 1 94 ? 6.618 -10.206 -0.240 1.00 95.00 94 TYR A C 1
ATOM 724 O O . TYR A 1 94 ? 7.830 -10.157 -0.437 1.00 95.00 94 TYR A O 1
ATOM 732 N N . ASP A 1 95 ? 5.712 -10.007 -1.189 1.00 96.12 95 ASP A N 1
ATOM 733 C CA . ASP A 1 95 ? 6.030 -9.797 -2.595 1.00 96.12 95 ASP A CA 1
ATOM 734 C C . ASP A 1 95 ? 6.203 -8.303 -2.905 1.00 96.12 95 ASP A C 1
ATOM 736 O O . ASP A 1 95 ? 5.324 -7.491 -2.615 1.00 96.12 95 ASP A O 1
ATOM 740 N N . HIS A 1 96 ? 7.347 -7.932 -3.483 1.00 96.19 96 HIS A N 1
ATOM 741 C CA . HIS A 1 96 ? 7.686 -6.529 -3.738 1.00 96.19 96 HIS A CA 1
ATOM 742 C C . HIS A 1 96 ? 6.758 -5.885 -4.770 1.00 96.19 96 HIS A C 1
ATOM 744 O O . HIS A 1 96 ? 6.271 -4.782 -4.533 1.00 96.19 96 HIS A O 1
ATOM 750 N N . LEU A 1 97 ? 6.452 -6.585 -5.869 1.00 97.00 97 LEU A N 1
ATOM 751 C CA . LEU A 1 97 ? 5.566 -6.055 -6.908 1.00 97.00 97 LEU A CA 1
ATOM 752 C C . LEU A 1 97 ? 4.179 -5.784 -6.327 1.00 97.00 97 LEU A C 1
ATOM 754 O O . LEU A 1 97 ? 3.636 -4.700 -6.504 1.00 97.00 97 LEU A O 1
ATOM 758 N N . SER A 1 98 ? 3.639 -6.735 -5.565 1.00 97.62 98 SER A N 1
ATOM 759 C CA . SER A 1 98 ? 2.334 -6.579 -4.928 1.00 97.62 98 SER A CA 1
ATOM 760 C C . SER A 1 98 ? 2.296 -5.371 -3.988 1.00 97.62 98 SER A C 1
ATOM 762 O O . SER A 1 98 ? 1.336 -4.607 -4.026 1.00 97.62 98 SER A O 1
ATOM 764 N N . ARG A 1 99 ? 3.337 -5.141 -3.175 1.00 98.06 99 ARG A N 1
ATOM 765 C CA . ARG A 1 99 ? 3.413 -3.944 -2.315 1.00 98.06 99 ARG A CA 1
ATOM 766 C C . ARG A 1 99 ? 3.452 -2.650 -3.122 1.00 98.06 99 ARG A C 1
ATOM 768 O O . ARG A 1 99 ? 2.740 -1.711 -2.780 1.00 98.06 99 ARG A O 1
ATOM 775 N N . LEU A 1 100 ? 4.252 -2.606 -4.184 1.00 97.62 100 LEU A N 1
ATOM 776 C CA . LEU A 1 100 ? 4.351 -1.426 -5.042 1.00 97.62 100 LEU A CA 1
ATOM 777 C C . LEU A 1 100 ? 3.025 -1.144 -5.759 1.00 97.62 100 LEU A C 1
ATOM 779 O O . LEU A 1 100 ? 2.602 0.004 -5.796 1.00 97.62 100 LEU A O 1
ATOM 783 N N . LEU A 1 101 ? 2.308 -2.176 -6.214 1.00 98.12 101 LEU A N 1
ATOM 784 C CA . LEU A 1 101 ? 0.958 -2.030 -6.772 1.00 98.12 101 LEU A CA 1
ATOM 785 C C . LEU A 1 101 ? -0.037 -1.486 -5.738 1.00 98.12 101 LEU A C 1
ATOM 787 O O . LEU A 1 101 ? -0.820 -0.596 -6.058 1.00 98.12 101 LEU A O 1
ATOM 791 N N . TYR A 1 102 ? 0.005 -1.971 -4.491 1.00 98.06 102 TYR A N 1
ATOM 792 C CA . TYR A 1 102 ? -0.806 -1.414 -3.400 1.00 98.06 102 TYR A CA 1
ATOM 793 C C . TYR A 1 102 ? -0.496 0.068 -3.156 1.00 98.06 102 TYR A C 1
ATOM 795 O O . TYR A 1 102 ? -1.413 0.849 -2.906 1.00 98.06 102 TYR A O 1
ATOM 803 N N . ALA A 1 103 ? 0.778 0.456 -3.221 1.00 97.69 103 ALA A N 1
ATOM 804 C CA . ALA A 1 103 ? 1.187 1.836 -3.007 1.00 97.69 103 ALA A CA 1
ATOM 805 C C . ALA A 1 103 ? 0.812 2.765 -4.169 1.00 97.69 103 ALA A C 1
ATOM 807 O O . ALA A 1 103 ? 0.294 3.859 -3.937 1.00 97.69 103 ALA A O 1
ATOM 808 N N . GLU A 1 104 ? 1.026 2.326 -5.410 1.00 96.81 104 GLU A N 1
ATOM 809 C CA . GLU A 1 104 ? 0.675 3.094 -6.605 1.00 96.81 104 GLU A CA 1
ATOM 810 C C . GLU A 1 104 ? -0.846 3.262 -6.725 1.00 96.81 104 GLU A C 1
ATOM 812 O O . GLU A 1 104 ? -1.326 4.337 -7.087 1.00 96.81 104 GLU A O 1
ATOM 817 N N . ALA A 1 105 ? -1.621 2.254 -6.308 1.00 97.88 105 ALA A N 1
ATOM 818 C CA . ALA A 1 105 ? -3.078 2.300 -6.328 1.00 97.88 105 ALA A CA 1
ATOM 819 C C . ALA A 1 105 ? -3.685 3.450 -5.514 1.00 97.88 105 ALA A C 1
ATOM 821 O O . ALA A 1 105 ? -4.79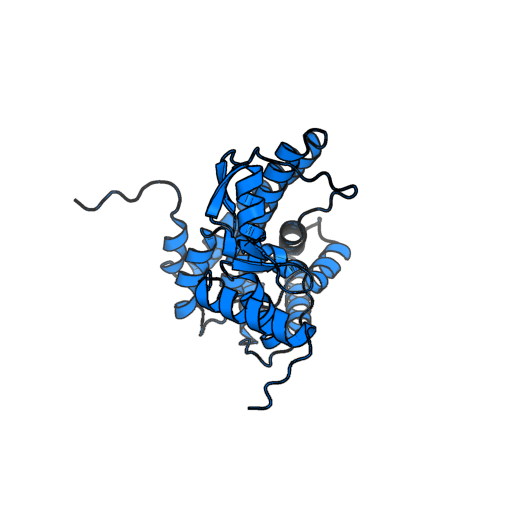3 3.896 -5.825 1.00 97.88 105 ALA A O 1
ATOM 822 N N . CYS A 1 106 ? -2.958 3.983 -4.527 1.00 97.69 106 CYS A N 1
ATOM 823 C CA . CYS A 1 106 ? -3.354 5.178 -3.781 1.00 97.69 106 CYS A CA 1
ATOM 824 C C . CYS A 1 106 ? -3.324 6.478 -4.603 1.00 97.69 106 CYS A C 1
ATOM 826 O O . CYS A 1 106 ? -3.699 7.530 -4.092 1.00 97.69 106 CYS A O 1
ATOM 828 N N . GLN A 1 107 ? -2.847 6.434 -5.847 1.00 95.75 107 GLN A N 1
ATOM 829 C CA . GLN A 1 107 ? -2.772 7.583 -6.753 1.00 95.75 107 GLN A CA 1
ATOM 830 C C . GLN A 1 107 ? -3.826 7.527 -7.865 1.00 95.75 107 GLN A C 1
ATOM 832 O O . GLN A 1 107 ? -3.973 8.483 -8.625 1.00 95.75 107 GLN A O 1
ATOM 837 N N . TRP A 1 108 ? -4.556 6.417 -7.987 1.00 96.56 108 TRP A N 1
ATOM 838 C CA . TRP A 1 108 ? -5.497 6.199 -9.083 1.00 96.56 108 TRP A CA 1
ATOM 839 C C . TRP A 1 108 ? -6.931 6.524 -8.688 1.00 96.56 108 TRP A C 1
ATOM 841 O O . TRP A 1 108 ? -7.347 6.305 -7.550 1.00 96.56 108 TRP A O 1
ATOM 851 N N . ARG A 1 109 ? -7.717 6.964 -9.675 1.00 95.44 109 ARG A N 1
ATOM 852 C CA . ARG A 1 109 ? -9.137 7.320 -9.536 1.00 95.44 109 ARG A CA 1
ATOM 853 C C . ARG A 1 109 ? -10.025 6.535 -10.501 1.00 95.44 109 ARG A C 1
ATOM 855 O O . ARG A 1 109 ? -10.647 7.143 -11.369 1.00 95.44 109 ARG A O 1
ATOM 862 N N . PRO A 1 110 ? -10.058 5.199 -10.391 1.00 97.00 110 PRO A N 1
ATOM 863 C CA . PRO A 1 110 ? -10.947 4.392 -11.214 1.00 97.00 110 PRO A CA 1
ATOM 864 C C . PRO A 1 110 ? -12.413 4.706 -10.882 1.00 97.00 110 PRO A C 1
ATOM 866 O O . PRO A 1 110 ? -12.765 4.955 -9.727 1.00 97.00 110 PRO A O 1
ATOM 869 N N . VAL A 1 111 ? -13.285 4.653 -11.883 1.00 97.50 111 VAL A N 1
ATOM 870 C CA . VAL A 1 111 ? -14.732 4.841 -11.706 1.00 97.50 111 VAL A CA 1
ATOM 871 C C . VAL A 1 111 ? -15.407 3.600 -11.118 1.00 97.50 111 VAL A C 1
ATOM 873 O O . VAL A 1 111 ? -16.456 3.701 -10.478 1.00 97.50 111 VAL A O 1
ATOM 876 N N . ASP A 1 112 ? -14.825 2.420 -11.340 1.00 97.94 112 ASP A N 1
ATOM 877 C CA . ASP A 1 112 ? -15.305 1.136 -10.835 1.00 97.94 112 ASP A CA 1
ATOM 878 C C . ASP A 1 112 ? -14.192 0.092 -10.700 1.00 97.94 112 ASP A C 1
ATOM 880 O O . ASP A 1 112 ? -13.045 0.292 -11.115 1.00 97.94 112 ASP A O 1
ATOM 884 N N . LEU A 1 113 ? -14.521 -1.034 -10.065 1.00 97.81 113 LEU A N 1
ATOM 885 C CA . LEU A 1 113 ? -13.554 -2.100 -9.824 1.00 97.81 113 LEU A CA 1
ATOM 886 C C . LEU A 1 113 ? -13.034 -2.720 -11.132 1.00 97.81 113 LEU A C 1
ATOM 888 O O . LEU A 1 113 ? -11.889 -3.168 -11.178 1.00 97.81 113 LEU A O 1
ATOM 892 N N . LYS A 1 114 ? -13.833 -2.732 -12.205 1.00 98.19 114 LYS A N 1
ATOM 893 C CA . LYS A 1 114 ? -13.408 -3.216 -13.524 1.00 98.19 114 LYS A CA 1
ATOM 894 C C . LYS A 1 114 ? -12.299 -2.351 -14.110 1.00 98.19 114 LYS A C 1
ATOM 896 O O . LYS A 1 114 ? -11.318 -2.891 -14.623 1.00 98.19 114 LYS A O 1
ATOM 901 N N . GLU A 1 115 ? -12.429 -1.030 -14.041 1.00 98.25 115 GLU A N 1
ATOM 902 C CA . GLU A 1 115 ? -11.362 -0.123 -14.460 1.00 98.25 115 GLU A CA 1
ATOM 903 C C . GLU A 1 115 ? -10.113 -0.315 -13.596 1.00 98.25 115 GLU A C 1
ATOM 905 O O . GLU A 1 115 ? -9.015 -0.465 -14.133 1.00 98.25 115 GLU A O 1
ATOM 910 N N . LEU A 1 116 ? -10.274 -0.418 -12.274 1.00 98.06 116 LEU A N 1
ATOM 911 C CA . LEU A 1 116 ? -9.154 -0.682 -11.371 1.00 98.06 116 LEU A CA 1
ATOM 912 C C . LEU A 1 116 ? -8.440 -2.004 -11.701 1.00 98.06 116 LEU A C 1
ATOM 914 O O . LEU A 1 116 ? -7.210 -2.058 -11.735 1.00 98.06 116 LEU A O 1
ATOM 918 N N . ARG A 1 117 ? -9.201 -3.062 -12.010 1.00 97.88 117 ARG A N 1
ATOM 919 C CA . ARG A 1 117 ? -8.669 -4.351 -12.472 1.00 97.88 117 ARG A CA 1
ATOM 920 C C . ARG A 1 117 ? -7.867 -4.185 -13.756 1.00 97.88 117 ARG A C 1
ATOM 922 O O . ARG A 1 117 ? -6.765 -4.716 -13.836 1.00 97.88 117 ARG A O 1
ATOM 929 N N . LYS A 1 118 ? -8.384 -3.432 -14.732 1.00 97.56 118 LYS A N 1
ATOM 930 C CA . LYS A 1 118 ? -7.685 -3.158 -15.995 1.00 97.56 118 LYS A CA 1
ATOM 931 C C . LYS A 1 118 ? -6.348 -2.456 -15.748 1.00 97.56 118 LYS A C 1
ATOM 933 O O . LYS A 1 118 ? -5.345 -2.885 -16.312 1.00 97.56 118 LYS A O 1
ATOM 938 N N . ILE A 1 119 ? -6.328 -1.426 -14.899 1.00 96.94 119 ILE A N 1
ATOM 939 C CA . ILE A 1 119 ? -5.097 -0.704 -14.544 1.00 96.94 119 ILE A CA 1
ATOM 940 C C . ILE A 1 119 ? -4.089 -1.674 -13.913 1.00 96.94 119 ILE A C 1
ATOM 942 O O . ILE A 1 119 ? -2.940 -1.742 -14.339 1.00 96.94 119 ILE A O 1
ATOM 946 N N . ILE A 1 120 ? -4.522 -2.494 -12.953 1.00 97.00 120 ILE A N 1
ATOM 947 C CA . ILE A 1 120 ? -3.647 -3.470 -12.290 1.00 97.00 120 ILE A CA 1
ATOM 948 C C . ILE A 1 120 ? -3.138 -4.541 -13.250 1.00 97.00 120 ILE A C 1
ATOM 950 O O . ILE A 1 120 ? -1.955 -4.871 -13.224 1.00 97.00 120 ILE A O 1
ATOM 954 N N . ASP A 1 121 ? -3.996 -5.070 -14.120 1.00 96.12 121 ASP A N 1
ATOM 955 C CA . ASP A 1 121 ? -3.609 -6.071 -15.112 1.00 96.12 121 ASP A CA 1
ATOM 956 C C . ASP A 1 121 ? -2.562 -5.539 -16.095 1.00 96.12 121 ASP A C 1
ATOM 958 O O . ASP A 1 121 ? -1.718 -6.313 -16.546 1.00 96.12 121 ASP A O 1
ATOM 962 N N . GLN A 1 122 ? -2.591 -4.238 -16.395 1.00 94.19 122 GLN A N 1
ATOM 963 C CA . GLN A 1 122 ? -1.566 -3.558 -17.187 1.00 94.19 122 GLN A CA 1
ATOM 964 C C . GLN A 1 122 ? -0.285 -3.316 -16.384 1.00 94.19 122 GLN A C 1
ATOM 966 O O . GLN A 1 122 ? 0.804 -3.434 -16.929 1.00 94.19 122 GLN A O 1
ATOM 971 N N . ARG A 1 123 ? -0.393 -3.010 -15.087 1.00 95.06 123 ARG A N 1
ATOM 972 C CA . ARG A 1 123 ? 0.756 -2.695 -14.223 1.00 95.06 123 ARG A CA 1
ATOM 973 C C . ARG A 1 123 ? 1.501 -3.917 -13.690 1.00 95.06 123 ARG A C 1
ATOM 975 O O . ARG A 1 123 ? 2.672 -3.801 -13.347 1.00 95.06 123 ARG A O 1
ATOM 982 N N . ARG A 1 124 ? 0.861 -5.087 -13.61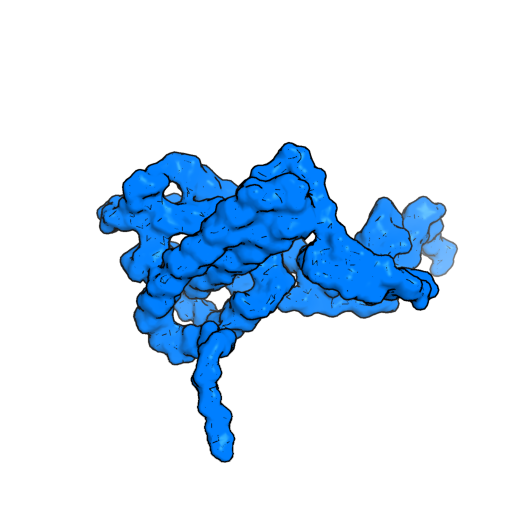0 1.00 95.38 124 ARG A N 1
ATOM 983 C CA . ARG A 1 124 ? 1.463 -6.315 -13.052 1.00 95.38 124 ARG A CA 1
ATOM 984 C C . ARG A 1 124 ? 2.220 -7.172 -14.070 1.00 95.38 124 ARG A C 1
ATOM 986 O O . ARG A 1 124 ? 2.700 -8.248 -13.708 1.00 95.38 124 ARG A O 1
ATOM 993 N N . VAL A 1 125 ? 2.277 -6.757 -15.337 1.00 95.56 125 VAL A N 1
ATOM 994 C CA . VAL A 1 125 ? 3.007 -7.489 -16.384 1.00 95.56 125 VAL A CA 1
ATOM 995 C C . VAL A 1 125 ? 4.507 -7.487 -16.112 1.00 95.56 125 VAL A C 1
ATOM 997 O O . VAL A 1 125 ? 5.034 -6.508 -15.596 1.00 95.56 125 VAL A O 1
ATOM 1000 N N . THR A 1 126 ? 5.206 -8.568 -16.454 1.00 93.19 126 THR A N 1
ATOM 1001 C CA . THR A 1 126 ? 6.671 -8.647 -16.293 1.00 93.19 126 THR A CA 1
ATOM 1002 C C . THR A 1 126 ? 7.430 -7.713 -17.225 1.00 93.19 126 THR A C 1
ATOM 1004 O O . THR A 1 126 ? 8.493 -7.235 -16.849 1.00 93.19 126 THR A O 1
ATOM 1007 N N . HIS A 1 127 ? 6.887 -7.487 -18.421 1.00 93.19 127 HIS A N 1
ATOM 1008 C CA . HIS A 1 127 ? 7.457 -6.654 -19.474 1.00 93.19 127 HIS A CA 1
ATOM 1009 C C . HIS A 1 127 ? 6.318 -5.968 -20.232 1.00 93.19 127 HIS A C 1
ATOM 1011 O O . HIS A 1 127 ? 5.207 -6.508 -20.295 1.00 93.19 127 HIS A O 1
ATOM 1017 N N . TYR A 1 128 ? 6.587 -4.798 -20.793 1.00 90.44 128 TYR A N 1
ATOM 1018 C CA . TYR A 1 128 ? 5.655 -4.039 -21.621 1.00 90.44 128 TYR A CA 1
ATOM 1019 C C . TYR A 1 128 ? 6.393 -3.396 -22.796 1.00 90.44 128 TYR A C 1
ATOM 1021 O O . TYR A 1 128 ? 7.620 -3.377 -22.828 1.00 90.44 128 TYR A O 1
ATOM 1029 N N . LEU A 1 129 ? 5.636 -2.887 -23.766 1.00 89.81 129 LEU A N 1
ATOM 1030 C CA . LEU A 1 129 ? 6.203 -2.115 -24.865 1.00 89.81 129 LEU A CA 1
ATOM 1031 C C . LEU A 1 129 ? 6.305 -0.641 -24.488 1.00 89.81 129 LEU A C 1
ATOM 1033 O O . LEU A 1 129 ? 5.313 -0.034 -24.080 1.00 89.81 129 LEU A O 1
ATOM 1037 N N . GLU A 1 130 ? 7.498 -0.083 -24.632 1.00 85.62 130 GLU A N 1
ATOM 1038 C CA . GLU A 1 130 ? 7.810 1.318 -24.390 1.00 85.62 130 GLU A CA 1
ATOM 1039 C C . GLU A 1 130 ? 8.118 2.047 -25.703 1.00 85.62 130 GLU A C 1
ATOM 1041 O O . GLU A 1 130 ? 8.588 1.453 -26.673 1.00 85.62 130 GLU A O 1
ATOM 1046 N N . GLY A 1 131 ? 7.858 3.355 -25.706 1.00 82.62 131 GLY A N 1
ATOM 1047 C CA . GLY A 1 131 ? 8.004 4.227 -26.863 1.00 82.62 131 GLY A CA 1
ATOM 1048 C C . GLY A 1 131 ? 6.678 4.468 -27.592 1.00 82.62 131 GLY A C 1
ATOM 1049 O O . GLY A 1 131 ? 5.656 3.844 -27.300 1.00 82.62 131 GLY A O 1
ATOM 1050 N N . GLY A 1 132 ? 6.666 5.457 -28.489 1.00 75.38 132 GLY A N 1
ATOM 1051 C CA . GLY A 1 132 ? 5.445 5.898 -29.173 1.00 75.38 132 GLY A CA 1
ATOM 1052 C C . GLY A 1 132 ? 4.879 4.860 -30.144 1.00 75.38 132 GLY A C 1
ATOM 1053 O O . GLY A 1 132 ? 3.695 4.914 -30.460 1.00 75.38 132 GLY A O 1
ATOM 1054 N N . MET A 1 133 ? 5.715 3.916 -30.577 1.00 79.75 133 MET A N 1
ATOM 1055 C CA . MET A 1 133 ? 5.392 2.840 -31.516 1.00 79.75 133 MET A CA 1
ATOM 1056 C C . MET A 1 133 ? 5.707 1.455 -30.925 1.00 79.75 133 MET A C 1
ATOM 1058 O O . MET A 1 133 ? 5.763 0.470 -31.658 1.00 79.75 133 MET A O 1
ATOM 1062 N N . GLY A 1 134 ? 5.932 1.376 -29.609 1.00 82.06 134 GLY A N 1
ATOM 1063 C CA . GLY A 1 134 ? 6.330 0.146 -28.929 1.00 82.06 134 GLY A CA 1
ATOM 1064 C C . GLY A 1 134 ? 7.735 -0.320 -29.307 1.00 82.06 134 GLY A C 1
ATOM 1065 O O . GLY A 1 134 ? 7.979 -1.514 -29.384 1.00 82.06 134 GLY A O 1
ATOM 1066 N N . GLU A 1 135 ? 8.656 0.600 -29.577 1.00 83.75 135 GLU A N 1
ATOM 1067 C CA . GLU A 1 135 ? 10.000 0.327 -30.089 1.00 83.75 135 GLU A CA 1
ATOM 1068 C C . GLU A 1 135 ? 10.853 -0.553 -29.163 1.00 83.75 135 GLU A C 1
ATOM 1070 O O . GLU A 1 135 ? 11.747 -1.250 -29.642 1.00 83.75 135 GLU A O 1
ATOM 1075 N N . PHE A 1 136 ? 10.572 -0.538 -27.858 1.00 86.69 136 PHE A N 1
ATOM 1076 C CA . PHE A 1 136 ? 11.379 -1.213 -26.843 1.00 86.69 136 PHE A CA 1
ATOM 1077 C C . PHE A 1 136 ? 10.545 -2.178 -26.003 1.00 86.69 136 PHE A C 1
ATOM 1079 O O . PHE A 1 136 ? 9.403 -1.882 -25.653 1.00 86.69 136 PHE A O 1
ATOM 1086 N N . ILE A 1 137 ? 11.127 -3.315 -25.634 1.00 89.31 137 ILE A N 1
ATOM 1087 C CA . ILE A 1 137 ? 10.590 -4.235 -24.635 1.00 89.31 137 ILE A CA 1
ATOM 1088 C C . ILE A 1 137 ? 11.203 -3.865 -23.283 1.00 89.31 137 ILE A C 1
ATOM 1090 O O . ILE A 1 137 ? 12.315 -4.247 -22.940 1.00 89.31 137 ILE A O 1
ATOM 1094 N N . ALA A 1 138 ? 10.449 -3.133 -22.471 1.00 89.25 138 ALA A N 1
ATOM 1095 C CA . ALA A 1 138 ? 10.903 -2.708 -21.155 1.00 89.25 138 ALA A CA 1
ATOM 1096 C C . ALA A 1 138 ? 10.475 -3.710 -20.066 1.00 89.25 138 ALA A C 1
ATOM 1098 O O . ALA A 1 138 ? 9.363 -4.255 -20.120 1.00 89.25 138 ALA A O 1
ATOM 1099 N N . PRO A 1 139 ? 11.311 -3.962 -19.040 1.00 91.38 139 PRO A N 1
ATOM 1100 C CA . PRO A 1 139 ? 10.892 -4.693 -17.848 1.00 91.38 139 PRO A CA 1
ATOM 1101 C C . PRO A 1 139 ? 9.855 -3.896 -17.051 1.00 91.38 139 PRO A C 1
ATOM 1103 O O . PRO A 1 139 ? 9.692 -2.694 -17.225 1.00 91.38 139 PRO A O 1
ATOM 1106 N N . ASN A 1 140 ? 9.157 -4.560 -16.129 1.00 94.06 140 ASN A N 1
ATOM 1107 C CA . ASN A 1 140 ? 8.227 -3.895 -15.219 1.00 94.06 140 ASN A CA 1
ATOM 1108 C C . ASN A 1 140 ? 8.909 -2.741 -14.463 1.00 94.06 140 ASN A C 1
ATOM 1110 O O . ASN A 1 140 ? 9.760 -2.988 -13.608 1.00 94.06 140 ASN A O 1
ATOM 1114 N N . ASP A 1 141 ? 8.486 -1.504 -14.726 1.00 90.38 141 ASP A N 1
ATOM 1115 C CA . ASP A 1 141 ? 9.157 -0.304 -14.217 1.00 90.38 141 ASP A CA 1
ATOM 1116 C C . ASP A 1 141 ? 9.159 -0.232 -12.682 1.00 90.38 141 ASP A C 1
ATOM 1118 O O . ASP A 1 141 ? 10.161 0.144 -12.086 1.00 90.38 141 ASP A O 1
ATOM 1122 N N . LEU A 1 142 ? 8.100 -0.690 -12.000 1.00 92.56 142 LEU A N 1
ATOM 1123 C CA . LEU A 1 142 ? 8.051 -0.674 -10.530 1.00 92.56 142 LEU A CA 1
ATOM 1124 C C . LEU A 1 142 ? 9.184 -1.505 -9.916 1.00 92.56 142 LEU A C 1
ATOM 1126 O O . LEU A 1 142 ? 9.880 -1.047 -9.007 1.00 92.56 142 LEU A O 1
ATOM 1130 N N . ILE A 1 143 ? 9.378 -2.728 -10.414 1.00 93.44 143 ILE A N 1
ATOM 1131 C CA . ILE A 1 143 ? 10.463 -3.600 -9.955 1.00 93.44 143 ILE A CA 1
ATOM 1132 C C . ILE A 1 143 ? 11.805 -3.102 -10.474 1.00 93.44 143 ILE A C 1
ATOM 1134 O O . ILE A 1 143 ? 12.751 -3.002 -9.699 1.00 93.44 143 ILE A O 1
ATOM 1138 N N . TYR A 1 144 ? 11.890 -2.738 -11.749 1.00 91.62 144 TYR A N 1
ATOM 1139 C CA . TYR A 1 144 ? 13.131 -2.279 -12.355 1.00 91.62 144 TYR A CA 1
ATOM 1140 C C . TYR A 1 144 ? 13.708 -1.059 -11.625 1.00 91.62 144 TYR A C 1
ATOM 1142 O O . TYR A 1 144 ? 14.859 -1.072 -11.194 1.00 91.62 144 TYR A O 1
ATOM 1150 N N . GLN A 1 145 ? 12.891 -0.038 -11.365 1.00 90.06 145 GLN A N 1
ATOM 1151 C CA . GLN A 1 145 ? 13.286 1.152 -10.608 1.00 90.06 145 GLN A CA 1
ATOM 1152 C C . GLN A 1 145 ? 13.702 0.827 -9.176 1.00 90.06 145 GLN A C 1
ATOM 1154 O O . GLN A 1 145 ? 14.600 1.457 -8.617 1.00 90.06 145 GLN A O 1
ATOM 1159 N N . ARG A 1 146 ? 13.036 -0.142 -8.546 1.00 92.50 146 ARG A N 1
ATOM 1160 C CA . ARG A 1 146 ? 13.387 -0.592 -7.200 1.00 92.50 146 ARG A CA 1
ATOM 1161 C C . ARG A 1 146 ? 14.779 -1.230 -7.181 1.00 92.50 146 ARG A C 1
ATOM 1163 O O . ARG A 1 146 ? 15.592 -0.864 -6.334 1.00 92.50 146 ARG A O 1
ATOM 1170 N N . GLU A 1 147 ? 15.046 -2.164 -8.090 1.00 92.44 147 GLU A N 1
ATOM 1171 C CA . GLU A 1 147 ? 16.307 -2.913 -8.152 1.00 92.44 147 GLU A CA 1
ATOM 1172 C C . GLU A 1 147 ? 17.479 -2.020 -8.586 1.00 92.44 147 GLU A C 1
ATOM 1174 O O . GLU A 1 147 ? 18.519 -2.003 -7.926 1.00 92.44 147 GLU A O 1
ATOM 1179 N N . THR A 1 148 ? 17.293 -1.192 -9.619 1.00 90.81 148 THR A N 1
ATOM 1180 C CA . THR A 1 148 ? 18.336 -0.291 -10.151 1.00 90.81 148 THR A CA 1
ATOM 1181 C C . THR A 1 148 ? 18.773 0.793 -9.167 1.00 90.81 148 THR A C 1
ATOM 1183 O O . THR A 1 148 ? 19.860 1.344 -9.298 1.00 90.81 148 THR A O 1
ATOM 1186 N N . ARG A 1 149 ? 17.986 1.105 -8.132 1.00 91.31 149 ARG A N 1
ATOM 1187 C CA . ARG A 1 149 ? 18.422 2.004 -7.044 1.00 91.31 149 ARG A CA 1
ATOM 1188 C C . ARG A 1 149 ? 19.332 1.308 -6.033 1.00 91.31 149 ARG A C 1
ATOM 1190 O O . ARG A 1 149 ? 20.109 1.974 -5.347 1.00 91.31 149 ARG A O 1
ATOM 1197 N N . LEU A 1 150 ? 19.213 -0.013 -5.909 1.00 91.12 150 LEU A N 1
ATOM 1198 C CA . LEU A 1 150 ? 19.876 -0.817 -4.883 1.00 91.12 150 LEU A CA 1
ATOM 1199 C C . LEU A 1 150 ? 21.164 -1.457 -5.384 1.00 91.12 150 LEU A C 1
ATOM 1201 O O . LEU A 1 150 ? 22.155 -1.494 -4.650 1.00 91.12 150 LEU A O 1
ATOM 1205 N N . TYR A 1 151 ? 21.149 -1.960 -6.613 1.00 92.44 151 TYR A N 1
ATOM 1206 C CA . TYR A 1 151 ? 22.182 -2.850 -7.112 1.00 92.44 151 TYR A CA 1
ATOM 1207 C C . TYR A 1 151 ? 22.913 -2.248 -8.308 1.00 92.44 151 TYR A C 1
ATOM 1209 O O . TYR A 1 151 ? 22.314 -1.661 -9.204 1.00 92.44 151 TYR A O 1
ATOM 1217 N N . ALA A 1 152 ? 24.239 -2.400 -8.301 1.00 93.56 152 ALA A N 1
ATOM 1218 C CA . ALA A 1 152 ? 25.004 -2.399 -9.538 1.00 93.56 152 ALA A CA 1
ATOM 1219 C C . ALA A 1 152 ? 24.843 -3.783 -10.158 1.00 93.56 152 ALA A C 1
ATOM 1221 O O . ALA A 1 152 ? 25.084 -4.775 -9.465 1.00 93.56 152 ALA A O 1
ATOM 1222 N N . ASP A 1 153 ? 24.435 -3.844 -11.417 1.00 94.12 153 ASP A N 1
ATOM 1223 C CA . ASP A 1 153 ? 24.093 -5.112 -12.056 1.00 94.12 153 ASP A CA 1
ATOM 1224 C C . ASP A 1 153 ? 24.406 -5.103 -13.556 1.00 94.12 153 ASP A C 1
ATOM 1226 O O . ASP A 1 153 ? 24.857 -4.096 -14.110 1.00 94.12 153 ASP A O 1
ATOM 1230 N N . ILE A 1 154 ? 24.201 -6.248 -14.199 1.00 91.81 154 ILE A N 1
ATOM 1231 C CA . ILE A 1 154 ? 24.309 -6.439 -15.640 1.00 91.81 154 ILE A CA 1
ATOM 1232 C C . ILE A 1 154 ? 22.896 -6.528 -16.217 1.00 91.81 154 ILE A C 1
ATOM 1234 O O . ILE A 1 154 ? 22.120 -7.405 -15.847 1.00 91.81 154 ILE A O 1
ATOM 1238 N N . GLU A 1 155 ? 22.585 -5.650 -17.162 1.00 89.75 155 GLU A N 1
ATOM 1239 C CA . GLU A 1 155 ? 21.332 -5.671 -17.913 1.00 89.75 155 GLU A CA 1
ATOM 1240 C C . GLU A 1 155 ? 21.560 -6.251 -19.311 1.00 89.75 155 GLU A C 1
ATOM 1242 O O . GLU A 1 155 ? 22.587 -5.987 -19.943 1.00 89.75 155 GLU A O 1
ATOM 1247 N N . GLY A 1 156 ? 20.594 -7.041 -19.783 1.00 89.31 156 GLY A N 1
ATOM 1248 C CA . GLY A 1 156 ? 20.495 -7.423 -21.187 1.00 89.31 156 GLY A CA 1
ATOM 1249 C C . GLY A 1 156 ? 19.533 -6.503 -21.928 1.00 89.31 156 GLY A C 1
ATOM 1250 O O . GLY A 1 156 ? 18.407 -6.315 -21.476 1.00 89.31 156 GLY A O 1
ATOM 1251 N N . LEU A 1 157 ? 19.981 -5.960 -23.057 1.00 84.56 157 LEU A N 1
ATOM 1252 C CA . LEU A 1 157 ? 19.175 -5.144 -23.960 1.00 84.56 157 LEU A CA 1
ATOM 1253 C C . LEU A 1 157 ? 18.389 -6.021 -24.942 1.00 84.56 157 LEU A C 1
ATOM 1255 O O . LEU A 1 157 ? 18.695 -7.201 -25.143 1.00 84.56 157 LEU A O 1
ATOM 1259 N N . ASP A 1 158 ? 17.394 -5.427 -25.597 1.00 80.19 158 ASP A N 1
ATOM 1260 C CA . ASP A 1 158 ? 16.506 -6.125 -26.536 1.00 80.19 158 ASP A CA 1
ATOM 1261 C C . ASP A 1 158 ? 17.251 -6.779 -27.706 1.00 80.19 158 ASP A C 1
ATOM 1263 O O . ASP A 1 158 ? 16.874 -7.866 -28.161 1.00 80.19 158 ASP A O 1
ATOM 1267 N N . ASP A 1 159 ? 18.350 -6.153 -28.141 1.00 83.19 159 ASP A N 1
ATOM 1268 C CA . ASP A 1 159 ? 19.248 -6.634 -29.197 1.00 83.19 159 ASP A CA 1
ATOM 1269 C C . ASP A 1 159 ? 20.190 -7.770 -28.744 1.00 83.19 159 ASP A C 1
ATOM 1271 O O . ASP A 1 159 ? 20.979 -8.290 -29.536 1.00 83.19 159 ASP A O 1
ATOM 1275 N N . GLY A 1 160 ? 20.098 -8.180 -27.475 1.00 85.44 160 GLY A N 1
ATOM 1276 C CA . GLY A 1 160 ? 20.891 -9.244 -26.867 1.00 85.44 160 GLY A CA 1
ATOM 1277 C C . GLY A 1 160 ? 22.262 -8.802 -26.355 1.00 85.44 160 GLY A C 1
ATOM 1278 O O . GLY A 1 160 ? 23.021 -9.644 -25.866 1.00 85.44 160 GLY A O 1
ATOM 1279 N N . THR A 1 161 ? 22.606 -7.516 -26.450 1.00 91.88 161 THR A N 1
ATOM 1280 C CA . THR A 1 161 ? 23.842 -6.993 -25.862 1.00 91.88 161 THR A CA 1
ATOM 1281 C C . THR A 1 161 ? 23.726 -6.868 -24.341 1.00 91.88 161 THR A C 1
ATOM 1283 O O . THR A 1 161 ? 22.634 -6.778 -23.784 1.00 91.88 161 THR A O 1
ATOM 1286 N N . LEU A 1 162 ? 24.869 -6.912 -23.650 1.00 94.06 162 LEU A N 1
ATOM 1287 C CA . LEU A 1 162 ? 24.944 -6.780 -22.194 1.00 94.06 162 LEU A CA 1
ATOM 1288 C C . LEU A 1 162 ? 25.631 -5.470 -21.819 1.00 94.06 162 LEU A C 1
ATOM 1290 O O . LEU A 1 162 ? 26.658 -5.122 -22.408 1.00 94.06 162 LEU A O 1
ATOM 1294 N N . GLN A 1 163 ? 25.130 -4.803 -20.782 1.00 93.00 163 GLN A N 1
ATOM 1295 C CA . GLN A 1 163 ? 25.754 -3.606 -20.227 1.00 93.00 163 GLN A CA 1
ATOM 1296 C C . GLN A 1 163 ? 25.786 -3.618 -18.700 1.00 93.00 163 GLN A C 1
ATOM 1298 O O . GLN A 1 163 ? 24.918 -4.185 -18.043 1.00 93.00 163 GLN A O 1
ATOM 1303 N N . TRP A 1 164 ? 26.802 -2.967 -18.132 1.00 94.75 164 TRP A N 1
ATOM 1304 C CA . TRP A 1 164 ? 26.836 -2.672 -16.702 1.00 94.75 164 TRP A CA 1
ATOM 1305 C C . TRP A 1 164 ? 25.958 -1.465 -16.400 1.00 94.75 164 TRP A C 1
ATOM 1307 O O . TRP A 1 164 ? 26.134 -0.406 -17.001 1.00 94.75 164 TRP A O 1
ATOM 1317 N N . ILE A 1 165 ? 25.094 -1.605 -15.402 1.00 91.06 165 ILE A N 1
ATOM 1318 C CA . ILE A 1 165 ? 24.303 -0.516 -14.845 1.00 91.06 165 ILE A CA 1
ATOM 1319 C C . ILE A 1 165 ? 24.843 -0.158 -13.470 1.00 91.06 165 ILE A C 1
ATOM 1321 O O . ILE A 1 165 ? 24.958 -0.995 -12.572 1.00 91.06 165 ILE A O 1
ATOM 1325 N N . ALA A 1 166 ? 25.174 1.120 -13.305 1.00 90.38 166 ALA A N 1
ATOM 1326 C CA . ALA A 1 166 ? 25.461 1.690 -12.001 1.00 90.38 166 ALA A CA 1
ATOM 1327 C C . ALA A 1 166 ? 24.144 2.087 -11.319 1.00 90.38 166 ALA A C 1
ATOM 1329 O O . ALA A 1 166 ? 23.255 2.620 -11.987 1.00 90.38 166 ALA A O 1
ATOM 1330 N N . PRO A 1 167 ? 24.019 1.897 -9.996 1.00 90.69 167 PRO A N 1
ATOM 1331 C CA . PRO A 1 167 ? 22.794 2.231 -9.306 1.00 90.69 167 PRO A CA 1
ATOM 1332 C C . PRO A 1 167 ? 22.567 3.741 -9.308 1.00 90.69 167 PRO A C 1
ATOM 1334 O O . PRO A 1 167 ? 23.445 4.514 -8.913 1.00 90.69 167 PRO A O 1
ATOM 1337 N N . GLY A 1 168 ? 21.378 4.150 -9.738 1.00 83.50 168 GLY A N 1
ATOM 1338 C CA . GLY A 1 168 ? 21.005 5.550 -9.920 1.00 83.50 168 GLY A CA 1
ATOM 1339 C C . GLY A 1 168 ? 19.991 6.033 -8.887 1.00 83.50 168 GLY A C 1
ATOM 1340 O O . GLY A 1 168 ? 19.195 5.263 -8.360 1.00 83.50 168 GLY A O 1
ATOM 1341 N N . GLY A 1 169 ? 20.010 7.334 -8.600 1.00 69.62 169 GLY A N 1
ATOM 1342 C CA . GLY A 1 169 ? 18.933 8.024 -7.893 1.00 69.62 169 GLY A CA 1
ATOM 1343 C C . GLY A 1 169 ? 18.250 9.012 -8.828 1.00 69.62 169 GLY A C 1
ATOM 1344 O O . GLY A 1 169 ? 18.923 9.653 -9.634 1.00 69.62 169 GLY A O 1
ATOM 1345 N N . TYR A 1 170 ? 16.932 9.157 -8.710 1.00 68.88 170 TYR A N 1
ATOM 1346 C CA . TYR A 1 170 ? 16.215 10.234 -9.385 1.00 68.88 170 TYR A CA 1
ATOM 1347 C C . TYR A 1 170 ? 16.106 11.433 -8.445 1.00 68.88 170 TYR A C 1
ATOM 1349 O O . TYR A 1 170 ? 15.540 11.327 -7.357 1.00 68.88 170 TYR A O 1
ATOM 1357 N N . THR A 1 171 ? 16.620 12.584 -8.869 1.00 60.12 171 THR A N 1
ATOM 1358 C CA . THR A 1 171 ? 16.412 13.842 -8.150 1.00 60.12 171 THR A CA 1
ATOM 1359 C C . THR A 1 171 ? 15.133 14.486 -8.668 1.00 60.12 171 THR A C 1
ATOM 1361 O O . THR A 1 171 ? 15.135 15.131 -9.715 1.00 60.12 171 THR A O 1
ATOM 1364 N N . SER A 1 172 ? 14.028 14.314 -7.944 1.00 64.50 172 SER A N 1
ATOM 1365 C CA . SER A 1 172 ? 12.820 15.098 -8.207 1.00 64.50 172 SER A CA 1
ATOM 1366 C C . SER A 1 172 ? 12.995 16.515 -7.664 1.00 64.50 172 SER A C 1
ATOM 1368 O O . SER A 1 172 ? 13.498 16.699 -6.558 1.00 64.50 172 SER A O 1
ATOM 1370 N N . ILE A 1 173 ? 12.521 17.517 -8.408 1.00 59.97 173 ILE A N 1
ATOM 1371 C CA . ILE A 1 173 ? 12.427 18.908 -7.925 1.00 59.97 173 ILE A CA 1
ATOM 1372 C C . ILE A 1 173 ? 11.398 19.013 -6.782 1.00 59.97 173 ILE A C 1
ATOM 1374 O O . ILE A 1 173 ? 11.489 19.899 -5.936 1.00 59.97 173 ILE A O 1
ATOM 1378 N N . PHE A 1 174 ? 10.441 18.082 -6.732 1.00 64.44 174 PHE A N 1
ATOM 1379 C CA . PHE A 1 174 ? 9.413 18.003 -5.700 1.00 64.44 174 PHE A CA 1
ATOM 1380 C C . PHE A 1 174 ? 9.480 16.655 -4.980 1.00 64.44 174 PHE A C 1
ATOM 1382 O O . PHE A 1 174 ? 9.241 15.605 -5.585 1.00 64.44 174 PHE A O 1
ATOM 1389 N N . ASP A 1 175 ? 9.784 16.677 -3.683 1.00 74.38 175 ASP A N 1
ATOM 1390 C CA . ASP A 1 175 ? 9.782 15.477 -2.851 1.00 74.38 175 ASP A CA 1
ATOM 1391 C C . ASP A 1 175 ? 8.431 15.307 -2.145 1.00 74.38 175 ASP A C 1
ATOM 1393 O O . ASP A 1 175 ? 8.155 15.910 -1.109 1.00 74.38 175 ASP A O 1
ATOM 1397 N N . PHE A 1 176 ? 7.550 14.506 -2.745 1.00 86.56 176 PHE A N 1
ATOM 1398 C CA . PHE A 1 176 ? 6.240 14.206 -2.168 1.00 86.56 176 PHE A CA 1
ATOM 1399 C C . PHE A 1 176 ? 6.301 13.004 -1.228 1.00 86.56 176 PHE A C 1
ATOM 1401 O O . PHE A 1 176 ? 6.864 11.968 -1.587 1.00 86.56 176 PHE A O 1
ATOM 1408 N N . LYS A 1 177 ? 5.645 13.090 -0.066 1.00 95.06 177 LYS A N 1
ATOM 1409 C CA . LYS A 1 177 ? 5.458 11.932 0.821 1.00 95.06 177 LYS A CA 1
ATOM 1410 C C . LYS A 1 177 ? 4.765 10.784 0.059 1.00 95.06 177 LYS A C 1
ATOM 1412 O O . LYS A 1 177 ? 3.817 11.061 -0.679 1.00 95.06 177 LYS A O 1
ATOM 1417 N N . PRO A 1 178 ? 5.189 9.514 0.229 1.00 96.62 178 PRO A N 1
ATOM 1418 C CA . PRO A 1 178 ? 4.529 8.378 -0.412 1.00 96.62 178 PRO A CA 1
ATOM 1419 C C . PRO A 1 178 ? 3.026 8.334 -0.115 1.00 96.62 178 PRO A C 1
ATOM 1421 O O . PRO A 1 178 ? 2.613 8.453 1.040 1.00 96.62 178 PRO A O 1
ATOM 1424 N N . SER A 1 179 ? 2.204 8.112 -1.144 1.00 97.50 179 SER A N 1
ATOM 1425 C CA . SER A 1 179 ? 0.738 8.120 -1.003 1.00 97.50 179 SER A CA 1
ATOM 1426 C C . SER A 1 179 ? 0.238 7.031 -0.052 1.00 97.50 179 SER A C 1
ATOM 1428 O O . SER A 1 179 ? -0.656 7.284 0.751 1.00 97.50 179 SER A O 1
ATOM 1430 N N . ALA A 1 180 ? 0.865 5.850 -0.072 1.00 98.38 180 ALA A N 1
ATOM 1431 C CA . ALA A 1 180 ? 0.559 4.778 0.873 1.00 98.38 180 ALA A CA 1
ATOM 1432 C C . ALA A 1 180 ? 0.795 5.197 2.332 1.00 98.38 180 ALA A C 1
ATOM 1434 O O . ALA A 1 180 ? 0.003 4.855 3.211 1.00 98.38 180 ALA A O 1
ATOM 1435 N N . LEU A 1 181 ? 1.865 5.961 2.592 1.00 98.75 181 LEU A N 1
ATOM 1436 C CA . LEU A 1 181 ? 2.173 6.466 3.929 1.00 98.75 181 LEU A CA 1
ATOM 1437 C C . LEU A 1 181 ? 1.152 7.521 4.363 1.00 98.75 181 LEU A C 1
ATOM 1439 O O . LEU A 1 181 ? 0.692 7.465 5.497 1.00 98.75 181 LEU A O 1
ATOM 1443 N N . ILE A 1 182 ? 0.741 8.418 3.461 1.00 98.62 182 ILE A N 1
ATOM 1444 C CA . ILE A 1 182 ? -0.326 9.396 3.728 1.00 98.62 182 ILE A CA 1
ATOM 1445 C C . ILE A 1 182 ? -1.619 8.684 4.164 1.00 98.62 182 ILE A C 1
ATOM 1447 O O . ILE A 1 182 ? -2.205 9.036 5.187 1.00 98.62 182 ILE A O 1
ATOM 1451 N N . VAL A 1 183 ? -2.041 7.645 3.435 1.00 98.75 183 VAL A N 1
ATOM 1452 C CA . VAL A 1 183 ? -3.240 6.861 3.785 1.00 98.75 183 VAL A CA 1
ATOM 1453 C C . VAL A 1 183 ? -3.069 6.155 5.129 1.00 98.75 183 VAL A C 1
ATOM 1455 O O . VAL A 1 183 ? -3.975 6.182 5.958 1.00 98.75 183 VAL A O 1
ATOM 1458 N N . ALA A 1 184 ? -1.911 5.538 5.375 1.00 98.81 184 ALA A N 1
ATOM 1459 C CA . ALA A 1 184 ? -1.639 4.856 6.636 1.00 98.81 184 ALA A CA 1
ATOM 1460 C C . ALA A 1 184 ? -1.657 5.818 7.839 1.00 98.81 184 ALA A C 1
ATOM 1462 O O . ALA A 1 184 ? -2.207 5.480 8.889 1.00 98.81 184 ALA A O 1
ATOM 1463 N N . GLU A 1 185 ? -1.101 7.023 7.685 1.00 98.81 185 GLU A N 1
ATOM 1464 C CA . GLU A 1 185 ? -1.160 8.081 8.696 1.00 98.81 185 GLU A CA 1
ATOM 1465 C C . GLU A 1 185 ? -2.603 8.520 8.959 1.00 98.81 185 GLU A C 1
ATOM 1467 O O . GLU A 1 185 ? -3.000 8.603 10.121 1.00 98.81 185 GLU A O 1
ATOM 1472 N N . ALA A 1 186 ? -3.403 8.719 7.907 1.00 98.81 186 ALA A N 1
ATOM 1473 C CA . ALA A 1 186 ? -4.807 9.091 8.034 1.00 98.81 186 ALA A CA 1
ATOM 1474 C C . ALA A 1 186 ? -5.636 8.010 8.745 1.00 98.81 186 ALA A C 1
ATOM 1476 O O . ALA A 1 186 ? -6.355 8.322 9.6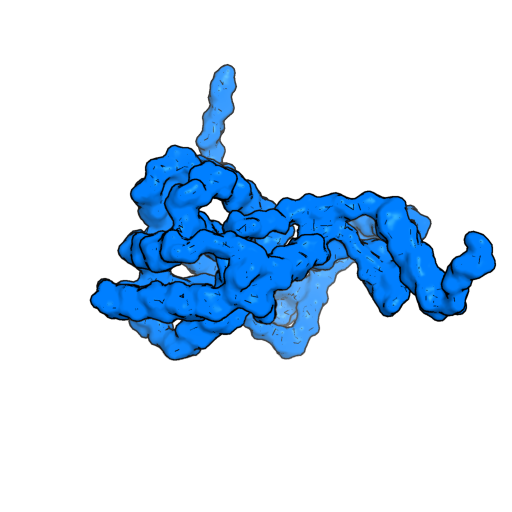93 1.00 98.81 186 ALA A O 1
ATOM 1477 N N . LEU A 1 187 ? -5.478 6.734 8.368 1.00 98.81 187 LEU A N 1
ATOM 1478 C CA . LEU A 1 187 ? -6.138 5.602 9.033 1.00 98.81 187 LEU A CA 1
ATOM 1479 C C . LEU A 1 187 ? -5.768 5.516 10.519 1.00 98.81 187 LEU A C 1
ATOM 1481 O O . LEU A 1 187 ? -6.633 5.290 11.369 1.00 98.81 187 LEU A O 1
ATOM 1485 N N . SER A 1 188 ? -4.494 5.728 10.851 1.00 98.69 188 SER A N 1
ATOM 1486 C CA . SER A 1 188 ? -4.060 5.781 12.245 1.00 98.69 188 SER A CA 1
ATOM 1487 C C . SER A 1 188 ? -4.672 6.966 12.989 1.00 98.69 188 SER A C 1
ATOM 1489 O O . SER A 1 188 ? -5.118 6.793 14.121 1.00 98.69 188 SER A O 1
ATOM 1491 N N . ALA A 1 189 ? -4.696 8.155 12.381 1.00 98.56 189 ALA A N 1
ATOM 1492 C CA . ALA A 1 189 ? -5.188 9.376 13.013 1.00 98.56 189 ALA A CA 1
ATOM 1493 C C . ALA A 1 189 ? -6.685 9.285 13.349 1.00 98.56 189 ALA A C 1
ATOM 1495 O O . ALA A 1 189 ? -7.099 9.693 14.435 1.00 98.56 189 ALA A O 1
ATOM 1496 N N . VAL A 1 190 ? -7.487 8.670 12.475 1.00 98.38 190 VAL A N 1
ATOM 1497 C CA . VAL A 1 190 ? -8.926 8.457 12.713 1.00 98.38 190 VAL A CA 1
ATOM 1498 C C . VAL A 1 190 ? -9.227 7.278 13.650 1.00 98.38 190 VAL A C 1
ATOM 1500 O O . VAL A 1 190 ? -10.389 7.000 13.925 1.00 98.38 190 VAL A O 1
ATOM 1503 N N . GLY A 1 191 ? -8.205 6.591 14.175 1.00 98.25 191 GLY A N 1
ATOM 1504 C CA . GLY A 1 191 ? -8.366 5.540 15.187 1.00 98.25 191 GLY A CA 1
ATOM 1505 C C . GLY A 1 191 ? -8.576 4.125 14.641 1.00 98.25 191 GLY A C 1
ATOM 1506 O O . GLY A 1 191 ? -8.806 3.194 15.424 1.00 98.25 191 GLY A O 1
ATOM 1507 N N . ALA A 1 192 ? -8.448 3.922 13.324 1.00 98.44 192 ALA A N 1
ATOM 1508 C CA . ALA A 1 192 ? -8.724 2.640 12.669 1.00 98.44 192 ALA A CA 1
ATOM 1509 C C . ALA A 1 192 ? -7.757 1.513 13.081 1.00 98.44 192 ALA A C 1
ATOM 1511 O O . ALA A 1 192 ? -8.078 0.343 12.904 1.00 98.44 192 ALA A O 1
ATOM 1512 N N . PHE A 1 193 ? -6.586 1.841 13.640 1.00 98.56 193 PHE A N 1
ATOM 1513 C CA . PHE A 1 193 ? -5.574 0.852 14.049 1.00 98.56 193 PHE A CA 1
ATOM 1514 C C . PHE A 1 193 ? -5.811 0.250 15.438 1.00 98.56 193 PHE A C 1
ATOM 1516 O O . PHE A 1 193 ? -5.181 -0.746 15.785 1.00 98.56 193 PHE A O 1
ATOM 1523 N N . SER A 1 194 ? -6.711 0.821 16.240 1.00 98.25 194 SER A N 1
ATOM 1524 C CA . SER A 1 194 ? -7.106 0.212 17.515 1.00 98.25 194 SER A CA 1
ATOM 1525 C C . SER A 1 194 ? -7.914 -1.071 17.280 1.00 98.25 194 SER A C 1
ATOM 1527 O O . SER A 1 194 ? -8.520 -1.238 16.226 1.00 98.25 194 SER A O 1
ATOM 1529 N N . LEU A 1 195 ? -7.994 -1.978 18.263 1.00 98.50 195 LEU A N 1
ATOM 1530 C CA . LEU A 1 195 ? -8.830 -3.183 18.128 1.00 98.50 195 LEU A CA 1
ATOM 1531 C C . LEU A 1 195 ? -10.301 -2.834 17.835 1.00 98.50 195 LEU A C 1
ATOM 1533 O O . LEU A 1 195 ? -10.920 -3.453 16.970 1.00 98.50 195 LEU A O 1
ATOM 1537 N N . ASN A 1 196 ? -10.845 -1.822 18.515 1.00 98.50 196 ASN A N 1
ATOM 1538 C CA . ASN A 1 196 ? -12.205 -1.348 18.257 1.00 98.50 196 ASN A CA 1
ATOM 1539 C C . ASN A 1 196 ? -12.318 -0.733 16.856 1.00 98.50 196 ASN A C 1
ATOM 1541 O O . ASN A 1 196 ? -13.252 -1.057 16.132 1.00 98.50 196 ASN A O 1
ATOM 1545 N N . GLY A 1 197 ? -11.316 0.039 16.425 1.00 98.56 197 GLY A N 1
ATOM 1546 C CA . GLY A 1 197 ? -11.253 0.591 15.072 1.00 98.56 197 GLY A CA 1
ATOM 1547 C C . GLY A 1 197 ? -11.232 -0.491 13.993 1.00 98.56 197 GLY A C 1
ATOM 1548 O O . GLY A 1 197 ? -12.002 -0.428 13.041 1.00 98.56 197 GLY A O 1
ATOM 1549 N N . ILE A 1 198 ? -10.437 -1.546 14.176 1.00 98.62 198 ILE A N 1
ATOM 1550 C CA . ILE A 1 198 ? -10.390 -2.706 13.277 1.00 98.62 198 ILE A CA 1
ATOM 1551 C C . ILE A 1 198 ? -11.731 -3.441 13.228 1.00 98.62 198 ILE A C 1
ATOM 1553 O O . ILE A 1 198 ? -12.135 -3.913 12.164 1.00 98.62 198 ILE A O 1
ATOM 1557 N N . ASN A 1 199 ? -12.443 -3.539 14.352 1.00 98.44 199 ASN A N 1
ATOM 1558 C CA . ASN A 1 199 ? -13.790 -4.103 14.367 1.00 98.44 199 ASN A CA 1
ATOM 1559 C C . ASN A 1 199 ? -14.786 -3.214 13.619 1.00 98.44 199 ASN A C 1
ATOM 1561 O O . ASN A 1 199 ? -15.505 -3.733 12.768 1.00 98.44 199 ASN A O 1
ATOM 1565 N N . ALA A 1 200 ? -14.763 -1.901 13.854 1.00 98.50 200 ALA A N 1
ATOM 1566 C CA . ALA A 1 200 ? -15.603 -0.938 13.151 1.00 98.50 200 ALA A CA 1
ATOM 1567 C C . ALA A 1 200 ? -15.367 -0.983 11.633 1.00 98.50 200 ALA A C 1
ATOM 1569 O O . ALA A 1 200 ? -16.320 -1.144 10.873 1.00 98.50 200 ALA A O 1
ATOM 1570 N N . VAL A 1 201 ? -14.104 -0.946 11.191 1.00 98.44 201 VAL A N 1
ATOM 1571 C CA . VAL A 1 201 ? -13.729 -1.091 9.774 1.00 98.44 201 VAL A CA 1
ATOM 1572 C C . VAL A 1 201 ? -14.252 -2.416 9.225 1.00 98.44 201 VAL A C 1
ATOM 1574 O O . VAL A 1 201 ? -14.926 -2.440 8.202 1.00 98.44 201 VAL A O 1
ATOM 1577 N N . SER A 1 202 ? -13.966 -3.527 9.907 1.00 98.06 202 SER A N 1
ATOM 1578 C CA . SER A 1 202 ? -14.363 -4.856 9.443 1.00 98.06 202 SER A CA 1
ATOM 1579 C C . SER A 1 202 ? -15.872 -5.006 9.298 1.00 98.06 202 SER A C 1
ATOM 1581 O O . SER A 1 202 ? -16.310 -5.695 8.389 1.00 98.06 202 SER A O 1
ATOM 1583 N N . GLU A 1 203 ? -16.660 -4.415 10.190 1.00 98.12 203 GLU A N 1
ATOM 1584 C CA . GLU A 1 203 ? -18.117 -4.520 10.165 1.00 98.12 203 GLU A CA 1
ATOM 1585 C C . GLU A 1 203 ? -18.756 -3.592 9.136 1.00 98.12 203 GLU A C 1
ATOM 1587 O O . GLU A 1 203 ? -19.666 -4.025 8.438 1.00 98.12 203 GLU A O 1
ATOM 1592 N N . VAL A 1 204 ? -18.265 -2.356 9.002 1.00 98.44 204 VAL A N 1
ATOM 1593 C CA . VAL A 1 204 ? -18.762 -1.411 7.990 1.00 98.44 204 VAL A CA 1
ATOM 1594 C C . VAL A 1 204 ? -18.478 -1.938 6.586 1.00 98.44 204 VAL A C 1
ATOM 1596 O O . VAL A 1 204 ? -19.369 -1.972 5.746 1.00 98.44 204 VAL A O 1
ATOM 1599 N N . TRP A 1 205 ? -17.259 -2.414 6.333 1.00 98.06 205 TRP A N 1
ATOM 1600 C CA . TRP A 1 205 ? -16.853 -2.874 5.003 1.00 98.06 205 TRP A CA 1
ATOM 1601 C C . TRP A 1 205 ? -17.378 -4.273 4.631 1.00 98.06 205 TRP A C 1
ATOM 1603 O O . TRP A 1 205 ? -17.299 -4.651 3.464 1.00 98.06 205 TRP A O 1
ATOM 1613 N N . ASP A 1 206 ? -17.954 -5.029 5.576 1.00 97.06 206 ASP A N 1
ATOM 1614 C CA . ASP A 1 206 ? -18.638 -6.312 5.305 1.00 97.06 206 ASP A CA 1
ATOM 1615 C C . ASP A 1 206 ? -19.952 -6.120 4.515 1.00 97.06 206 ASP A C 1
ATOM 1617 O O . ASP A 1 206 ? -20.475 -7.089 3.965 1.00 97.06 206 ASP A O 1
ATOM 1621 N N . ASP A 1 207 ? -20.468 -4.884 4.447 1.00 96.06 207 ASP A N 1
ATOM 1622 C CA . ASP A 1 207 ? -21.718 -4.506 3.768 1.00 96.06 207 ASP A CA 1
ATOM 1623 C C . ASP A 1 207 ? -21.654 -4.692 2.242 1.00 96.06 207 ASP A C 1
ATOM 1625 O O . ASP A 1 207 ? -22.633 -5.093 1.611 1.00 96.06 207 ASP A O 1
ATOM 1629 N N . VAL A 1 208 ? -20.483 -4.461 1.635 1.00 96.25 208 VAL A N 1
ATOM 1630 C CA . VAL A 1 208 ? -20.304 -4.521 0.177 1.00 96.25 208 VAL A CA 1
ATOM 1631 C C . VAL A 1 208 ? -19.335 -5.630 -0.203 1.00 96.25 208 VAL A C 1
ATOM 1633 O O . VAL A 1 208 ? -18.163 -5.646 0.171 1.00 96.25 208 VAL A O 1
ATOM 1636 N N . ASP A 1 209 ? -19.816 -6.546 -1.041 1.00 95.38 209 ASP A N 1
ATOM 1637 C CA . ASP A 1 209 ? -18.963 -7.504 -1.732 1.00 95.38 209 ASP A CA 1
ATOM 1638 C C . ASP A 1 209 ? -18.563 -6.947 -3.103 1.00 95.38 209 ASP A C 1
ATOM 1640 O O . ASP A 1 209 ? -19.295 -7.122 -4.078 1.00 95.38 209 ASP A O 1
ATOM 1644 N N . PHE A 1 210 ? -17.408 -6.281 -3.171 1.00 96.19 210 PHE A N 1
ATOM 1645 C CA . PHE A 1 210 ? -16.926 -5.590 -4.370 1.00 96.19 210 PHE A CA 1
ATOM 1646 C C . PHE A 1 210 ? -16.788 -6.544 -5.570 1.00 96.19 210 PHE A C 1
ATOM 1648 O O . PHE A 1 210 ? -15.987 -7.486 -5.551 1.00 96.19 210 PHE A O 1
ATOM 1655 N N . GLN A 1 211 ? -17.572 -6.280 -6.619 1.00 95.44 211 GLN A N 1
ATOM 1656 C CA . GLN A 1 211 ? -17.487 -6.903 -7.946 1.00 95.44 211 GLN A CA 1
ATOM 1657 C C . GLN A 1 211 ? -17.092 -5.863 -8.999 1.00 95.44 211 GLN A C 1
ATOM 1659 O O . GLN A 1 211 ? -17.052 -4.669 -8.721 1.00 95.44 211 GLN A O 1
ATOM 1664 N N . ASP A 1 212 ? -16.810 -6.317 -10.219 1.00 95.06 212 ASP A N 1
ATOM 1665 C CA . ASP A 1 212 ? -16.330 -5.485 -11.328 1.00 95.06 212 ASP A CA 1
ATOM 1666 C C . ASP A 1 212 ? -17.204 -4.242 -11.606 1.00 95.06 212 ASP A C 1
ATOM 1668 O O . ASP A 1 212 ? -16.678 -3.182 -11.932 1.00 95.06 212 ASP A O 1
ATOM 1672 N N . ASP A 1 213 ? -18.523 -4.333 -11.450 1.00 96.12 213 ASP A N 1
ATOM 1673 C CA . ASP A 1 213 ? -19.467 -3.228 -11.658 1.00 96.12 213 ASP A CA 1
ATOM 1674 C C . ASP A 1 213 ? -19.642 -2.306 -10.438 1.00 96.12 213 ASP A C 1
ATOM 1676 O O . ASP A 1 213 ? -20.297 -1.264 -10.544 1.00 96.12 213 ASP A O 1
ATOM 1680 N N . THR A 1 214 ? -19.037 -2.649 -9.295 1.00 97.56 214 THR A N 1
ATOM 1681 C CA . THR A 1 214 ? -19.078 -1.827 -8.082 1.00 97.56 214 THR A CA 1
ATOM 1682 C C . THR A 1 214 ? -18.353 -0.511 -8.328 1.00 97.56 214 THR A C 1
ATOM 1684 O O . THR A 1 214 ? -17.169 -0.484 -8.668 1.00 97.56 214 THR A O 1
ATOM 1687 N N . LYS A 1 215 ? -19.086 0.590 -8.163 1.00 97.38 215 LYS A N 1
ATOM 1688 C CA . LYS A 1 215 ? -18.599 1.947 -8.416 1.00 97.38 215 LYS A CA 1
ATOM 1689 C C . LYS A 1 215 ? -17.774 2.468 -7.247 1.00 97.38 215 LYS A C 1
ATOM 1691 O O . LYS A 1 215 ? -18.071 2.148 -6.097 1.00 97.38 215 LYS A O 1
ATOM 1696 N N . SER A 1 216 ? -16.818 3.349 -7.535 1.00 94.69 216 SER A N 1
ATOM 1697 C CA . SER A 1 216 ? -15.983 4.002 -6.517 1.00 94.69 216 SER A CA 1
ATOM 1698 C C . SER A 1 216 ? -16.796 4.716 -5.432 1.00 94.69 216 SER A C 1
ATOM 1700 O O . SER A 1 216 ? -16.390 4.700 -4.275 1.00 94.69 216 SER A O 1
ATOM 1702 N N . HIS A 1 217 ? -17.996 5.210 -5.757 1.00 95.56 217 HIS A N 1
ATOM 1703 C CA . HIS A 1 217 ? -18.898 5.841 -4.785 1.00 95.56 217 HIS A CA 1
ATOM 1704 C C . HIS A 1 217 ? -19.299 4.931 -3.606 1.00 95.56 217 HIS A C 1
ATOM 1706 O O . HIS A 1 217 ? -19.611 5.432 -2.528 1.00 95.56 217 HIS A O 1
ATOM 1712 N N . GLU A 1 218 ? -19.277 3.600 -3.774 1.00 97.50 218 GLU A N 1
ATOM 1713 C CA . GLU A 1 218 ? -19.520 2.683 -2.653 1.00 97.50 218 GLU A CA 1
ATOM 1714 C C . GLU A 1 218 ? -18.363 2.740 -1.655 1.00 97.50 218 GLU A C 1
ATOM 1716 O O . GLU A 1 218 ? -18.584 2.672 -0.451 1.00 97.50 218 GLU A O 1
ATOM 1721 N N . SER A 1 219 ? -17.130 2.924 -2.138 1.00 96.50 219 SER A N 1
ATOM 1722 C CA . SER A 1 219 ? -15.974 3.160 -1.273 1.00 96.50 219 SER A CA 1
ATOM 1723 C C . SER A 1 219 ? -16.152 4.453 -0.482 1.00 96.50 219 SER A C 1
ATOM 1725 O O . SER A 1 219 ? -15.959 4.442 0.729 1.00 96.50 219 SER A O 1
ATOM 1727 N N . ASP A 1 220 ? -16.596 5.535 -1.127 1.00 97.44 220 ASP A N 1
ATOM 1728 C CA . ASP A 1 220 ? -16.841 6.820 -0.456 1.00 97.44 220 ASP A CA 1
ATOM 1729 C C . ASP A 1 220 ? -17.911 6.686 0.634 1.00 97.44 220 ASP A C 1
ATOM 1731 O O . ASP A 1 220 ? -17.708 7.119 1.770 1.00 97.44 220 ASP A O 1
ATOM 1735 N N . ARG A 1 221 ? -19.021 6.001 0.332 1.00 98.31 221 ARG A N 1
ATOM 1736 C CA . ARG A 1 221 ? -20.079 5.714 1.310 1.00 98.31 221 ARG A CA 1
ATOM 1737 C C . ARG A 1 221 ? -19.550 4.926 2.513 1.00 98.31 221 ARG A C 1
ATOM 1739 O O . ARG A 1 221 ? -19.895 5.238 3.652 1.00 98.31 221 ARG A O 1
ATOM 1746 N N . LEU A 1 222 ? -18.718 3.908 2.280 1.00 98.56 222 LEU A N 1
ATOM 1747 C CA . LEU A 1 222 ? -18.130 3.094 3.349 1.00 98.56 222 LEU A CA 1
ATOM 1748 C C . LEU A 1 222 ? -17.081 3.859 4.161 1.00 98.56 222 LEU A C 1
ATOM 1750 O O . LEU A 1 222 ? -17.007 3.674 5.376 1.00 98.56 222 LEU A O 1
ATOM 1754 N N . ILE A 1 223 ? -16.298 4.737 3.527 1.00 98.50 223 ILE A N 1
ATOM 1755 C CA . ILE A 1 223 ? -15.381 5.653 4.216 1.00 98.50 223 ILE A CA 1
ATOM 1756 C C . ILE A 1 223 ? -16.179 6.570 5.141 1.00 98.50 223 ILE A C 1
ATOM 1758 O O . ILE A 1 223 ? -15.837 6.675 6.318 1.00 98.50 223 ILE A O 1
ATOM 1762 N N . GLN A 1 224 ? -17.271 7.163 4.651 1.00 98.62 224 GLN A N 1
ATOM 1763 C CA . GLN A 1 224 ? -18.142 8.009 5.460 1.00 98.62 224 GLN A CA 1
ATOM 1764 C C . GLN A 1 224 ? -18.699 7.257 6.674 1.00 98.62 224 GLN A C 1
ATOM 1766 O O . GLN A 1 224 ? -18.494 7.685 7.808 1.00 98.62 224 GLN A O 1
ATOM 1771 N N . ALA A 1 225 ? -19.342 6.108 6.447 1.00 98.69 225 ALA A N 1
ATOM 1772 C CA . ALA A 1 225 ? -19.948 5.310 7.513 1.00 98.69 225 ALA A CA 1
ATOM 1773 C C . ALA A 1 225 ? -18.914 4.841 8.551 1.00 98.69 225 ALA A C 1
ATOM 1775 O O . ALA A 1 225 ? -19.182 4.816 9.752 1.00 98.69 225 ALA A O 1
ATOM 1776 N N . MET A 1 226 ? -17.706 4.492 8.098 1.00 98.44 226 MET A N 1
ATOM 1777 C CA . MET A 1 226 ? -16.599 4.143 8.981 1.00 98.44 226 MET A CA 1
ATOM 1778 C C . MET A 1 226 ? -16.187 5.340 9.842 1.00 98.44 226 MET A C 1
ATOM 1780 O O . MET A 1 226 ? -16.058 5.187 11.052 1.00 98.44 226 MET A O 1
ATOM 1784 N N . LEU A 1 227 ? -15.988 6.520 9.252 1.00 98.62 227 LEU A N 1
ATOM 1785 C CA . LEU A 1 227 ? -15.587 7.722 9.988 1.00 98.62 227 LEU A CA 1
ATOM 1786 C C . LEU A 1 227 ? -16.639 8.138 11.022 1.00 98.62 227 LEU A C 1
ATOM 1788 O O . LEU A 1 227 ? -16.284 8.397 12.170 1.00 98.62 227 LEU A O 1
ATOM 1792 N N . GLU A 1 228 ? -17.919 8.143 10.645 1.00 98.50 228 GLU A N 1
ATOM 1793 C CA . GLU A 1 228 ? -19.036 8.441 11.552 1.00 98.50 228 GLU A CA 1
ATOM 1794 C C . GLU A 1 228 ? -19.028 7.503 12.764 1.00 98.50 228 GLU A C 1
ATOM 1796 O O . GLU A 1 228 ? -19.079 7.960 13.909 1.00 98.50 228 GLU A O 1
ATOM 1801 N N . ARG A 1 229 ? -18.851 6.200 12.525 1.00 98.38 229 ARG A N 1
ATOM 1802 C CA . ARG A 1 229 ? -18.766 5.202 13.592 1.00 98.38 229 ARG A CA 1
ATOM 1803 C C . ARG A 1 229 ? -17.543 5.395 14.492 1.00 98.38 229 ARG A C 1
ATOM 1805 O O . ARG A 1 229 ? -17.662 5.310 15.711 1.00 98.38 229 ARG A O 1
ATOM 1812 N N . LEU A 1 230 ? -16.369 5.671 13.921 1.00 98.38 230 LEU A N 1
ATOM 1813 C CA . LEU A 1 230 ? -15.145 5.913 14.699 1.00 98.38 230 LEU A CA 1
ATOM 1814 C C . LEU A 1 230 ? -15.273 7.163 15.591 1.00 98.38 230 LEU A C 1
ATOM 1816 O O . LEU A 1 230 ? -14.743 7.179 16.706 1.00 98.38 230 LEU A O 1
ATOM 1820 N N . ILE A 1 231 ? -15.992 8.191 15.127 1.00 97.94 231 ILE A N 1
ATOM 1821 C CA . ILE A 1 231 ? -16.307 9.400 15.903 1.00 97.94 231 ILE A CA 1
ATOM 1822 C C . ILE A 1 231 ? -17.286 9.079 17.036 1.00 97.94 231 ILE A C 1
ATOM 1824 O O . ILE A 1 231 ? -17.032 9.454 18.183 1.00 97.94 231 ILE A O 1
ATOM 1828 N N . GLU A 1 232 ? -18.380 8.372 16.743 1.00 98.00 232 GLU A N 1
ATOM 1829 C CA . GLU A 1 232 ? -19.390 7.984 17.736 1.00 98.00 232 GLU A CA 1
ATOM 1830 C C . GLU A 1 232 ? -18.779 7.141 18.867 1.00 98.00 232 GLU A C 1
ATOM 1832 O O . GLU A 1 232 ? -19.027 7.391 20.051 1.00 98.00 232 GLU A O 1
ATOM 1837 N N . GLU A 1 233 ? -17.900 6.202 18.513 1.00 97.88 233 GLU A N 1
ATOM 1838 C CA . GLU A 1 233 ? -17.173 5.350 19.457 1.00 97.88 233 GLU A CA 1
ATOM 1839 C C . GLU A 1 233 ? -15.994 6.063 20.152 1.00 97.88 233 GLU A C 1
ATOM 1841 O O . GLU A 1 233 ? -15.330 5.469 21.004 1.00 97.88 233 GLU A O 1
ATOM 1846 N N . LYS A 1 234 ? -15.743 7.344 19.838 1.00 97.88 234 LYS A N 1
ATOM 1847 C CA . LYS A 1 234 ? -14.664 8.173 20.410 1.00 97.88 234 LYS A CA 1
ATOM 1848 C C . LYS A 1 234 ? -13.270 7.562 20.227 1.00 97.88 234 LYS A C 1
ATOM 1850 O O . LYS A 1 234 ? -12.438 7.612 21.132 1.00 97.88 234 LYS A O 1
ATOM 1855 N N . LEU A 1 235 ? -13.023 6.974 19.057 1.00 97.69 235 LEU A N 1
ATOM 1856 C CA . LEU A 1 235 ? -11.751 6.328 18.714 1.00 97.69 235 LEU A CA 1
ATOM 1857 C C . LEU A 1 235 ? -10.779 7.260 17.985 1.00 97.69 235 LEU A C 1
ATOM 1859 O O . LEU A 1 235 ? -9.584 6.970 17.920 1.00 97.69 235 LEU A O 1
ATOM 1863 N N . VAL A 1 236 ? -11.288 8.363 17.437 1.00 96.88 236 VAL A N 1
ATOM 1864 C CA . VAL A 1 236 ? -10.493 9.379 16.743 1.00 96.88 236 VAL A CA 1
ATOM 1865 C C . VAL A 1 236 ? -9.427 9.946 17.681 1.00 96.88 236 VAL A C 1
ATOM 1867 O O . VAL A 1 236 ? -9.706 10.292 18.828 1.00 96.88 236 VAL A O 1
ATOM 1870 N N . THR A 1 237 ? -8.192 10.032 17.191 1.00 96.44 237 THR A N 1
ATOM 1871 C CA . THR A 1 237 ? -7.058 10.528 17.978 1.00 96.44 237 THR A CA 1
ATOM 1872 C C . THR A 1 237 ? -6.971 12.053 17.935 1.00 9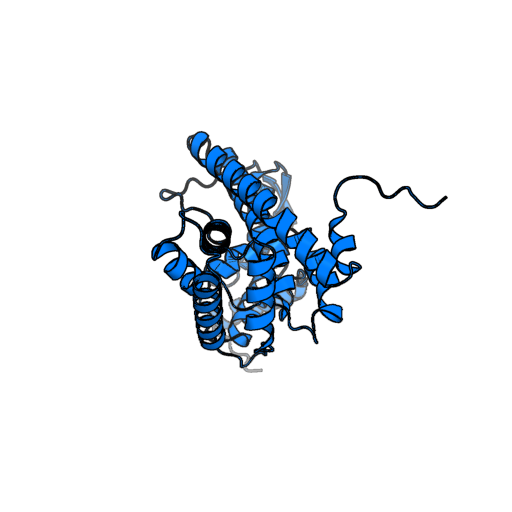6.44 237 THR A C 1
ATOM 1874 O O . THR A 1 237 ? -7.503 12.694 17.033 1.00 96.44 237 THR A O 1
ATOM 1877 N N . GLU A 1 238 ? -6.213 12.641 18.860 1.00 95.81 238 GLU A N 1
ATOM 1878 C CA . GLU A 1 238 ? -5.933 14.087 18.874 1.00 95.81 238 GLU A CA 1
ATOM 1879 C C . GLU A 1 238 ? -5.183 14.578 17.623 1.00 95.81 238 GLU A C 1
ATOM 1881 O O . GLU A 1 238 ? -5.194 15.769 17.326 1.00 95.81 238 GLU A O 1
ATOM 1886 N N . ALA A 1 239 ? -4.536 13.675 16.879 1.00 94.88 239 ALA A N 1
ATOM 1887 C CA . ALA A 1 239 ? -3.836 14.008 15.643 1.00 94.88 239 ALA A CA 1
ATOM 1888 C C . ALA A 1 239 ? -4.775 14.149 14.432 1.00 94.88 239 ALA A C 1
ATOM 1890 O O . ALA A 1 239 ? -4.330 14.606 13.382 1.00 94.88 239 ALA A O 1
ATOM 1891 N N . ALA A 1 240 ? -6.040 13.730 14.539 1.00 96.44 240 ALA A N 1
ATOM 1892 C CA . ALA A 1 240 ? -6.978 13.773 13.424 1.00 96.44 240 ALA A CA 1
ATOM 1893 C C . ALA A 1 240 ? -7.286 15.206 12.972 1.00 96.44 240 ALA A C 1
ATOM 1895 O O . ALA A 1 240 ? -7.330 16.146 13.763 1.00 96.44 240 ALA A O 1
ATOM 1896 N N . SER A 1 241 ? -7.522 15.361 11.673 1.00 97.19 241 SER A N 1
ATOM 1897 C CA . SER A 1 241 ? -7.833 16.641 11.035 1.00 97.19 241 SER A CA 1
ATOM 1898 C C . SER A 1 241 ? -8.659 16.407 9.773 1.00 97.19 241 SER A C 1
ATOM 1900 O O . SER A 1 241 ? -8.685 15.291 9.247 1.00 97.19 241 SER A O 1
ATOM 1902 N N . ASP A 1 242 ? -9.283 17.464 9.257 1.00 97.00 242 ASP A N 1
ATOM 1903 C CA . ASP A 1 242 ? -10.054 17.406 8.009 1.00 97.00 242 ASP A CA 1
ATOM 1904 C C . ASP A 1 242 ? -9.190 17.002 6.803 1.00 97.00 242 ASP A C 1
ATOM 1906 O O . ASP A 1 242 ? -9.684 16.352 5.884 1.00 97.00 242 ASP A O 1
ATOM 1910 N N . ASP A 1 243 ? -7.886 17.311 6.824 1.00 97.75 243 ASP A N 1
ATOM 1911 C CA . ASP A 1 243 ? -6.951 16.835 5.798 1.00 97.75 243 ASP A CA 1
ATOM 1912 C C . ASP A 1 243 ? -6.889 15.305 5.790 1.00 97.75 243 ASP A C 1
ATOM 1914 O O . ASP A 1 243 ? -7.041 14.710 4.732 1.00 97.75 243 ASP A O 1
ATOM 1918 N N . HIS A 1 244 ? -6.791 14.642 6.951 1.00 98.38 244 HIS A N 1
ATOM 1919 C CA . HIS A 1 244 ? -6.799 13.175 7.008 1.00 98.38 244 HIS A CA 1
ATOM 1920 C C . HIS A 1 244 ? -8.068 12.581 6.390 1.00 98.38 244 HIS A C 1
ATOM 1922 O O . HIS A 1 244 ? -7.992 11.578 5.684 1.00 98.38 244 HIS A O 1
ATOM 1928 N N . VAL A 1 245 ? -9.224 13.209 6.619 1.00 97.94 245 VAL A N 1
ATOM 1929 C CA . VAL A 1 245 ? -10.486 12.795 5.995 1.00 97.94 245 VAL A CA 1
ATOM 1930 C C . VAL A 1 245 ? -10.400 12.942 4.476 1.00 97.94 245 VAL A C 1
ATOM 1932 O O . VAL A 1 245 ? -10.670 11.976 3.762 1.00 97.94 245 VAL A O 1
ATOM 1935 N N . GLY A 1 246 ? -9.955 14.104 3.989 1.00 97.94 246 GLY A N 1
ATOM 1936 C CA . GLY A 1 246 ? -9.723 14.353 2.566 1.00 97.94 246 GLY A CA 1
ATOM 1937 C C . GLY A 1 246 ? -8.789 13.317 1.944 1.00 97.94 246 GLY A C 1
ATOM 1938 O O . GLY A 1 246 ? -9.143 12.708 0.942 1.00 97.94 246 GLY A O 1
ATOM 1939 N N . GLN A 1 247 ? -7.658 13.011 2.589 1.00 97.88 247 GLN A N 1
ATOM 1940 C CA . GLN A 1 247 ? -6.708 12.005 2.106 1.00 97.88 247 GLN A CA 1
ATOM 1941 C C . GLN A 1 247 ? -7.308 10.593 2.021 1.00 97.88 247 GLN A C 1
ATOM 1943 O O . GLN A 1 247 ? -6.913 9.828 1.144 1.00 97.88 247 GLN A O 1
ATOM 1948 N N . LEU A 1 248 ? -8.249 10.218 2.896 1.00 98.31 248 LEU A N 1
ATOM 1949 C CA . LEU A 1 248 ? -8.905 8.909 2.814 1.00 98.31 248 LEU A CA 1
ATOM 1950 C C . LEU A 1 248 ? -9.820 8.813 1.596 1.00 98.31 248 LEU A C 1
ATOM 1952 O O . LEU A 1 248 ? -9.657 7.878 0.815 1.00 98.31 248 LEU A O 1
ATOM 1956 N N . TYR A 1 249 ? -10.708 9.790 1.391 1.00 97.81 249 TYR A N 1
ATOM 1957 C CA . TYR A 1 249 ? -11.490 9.873 0.150 1.00 97.81 249 TYR A CA 1
ATOM 1958 C C . TYR A 1 249 ? -10.578 9.971 -1.067 1.00 97.81 249 TYR A C 1
ATOM 1960 O O . TYR A 1 249 ? -10.889 9.442 -2.135 1.00 97.81 249 TYR A O 1
ATOM 1968 N N . ASP A 1 250 ? -9.423 10.622 -0.906 1.00 96.50 250 ASP A N 1
ATOM 1969 C CA . ASP A 1 250 ? -8.563 10.916 -2.028 1.00 96.50 250 ASP A CA 1
ATOM 1970 C C . ASP A 1 250 ? -7.616 9.788 -2.447 1.00 96.50 250 ASP A C 1
ATOM 1972 O O . ASP A 1 250 ? -7.134 9.737 -3.580 1.00 96.50 250 ASP A O 1
ATOM 1976 N N . ARG A 1 251 ? -7.276 8.896 -1.528 1.00 97.50 251 ARG A N 1
ATOM 1977 C CA . ARG A 1 251 ? -6.162 7.969 -1.749 1.00 97.50 251 ARG A CA 1
ATOM 1978 C C . ARG A 1 251 ? -6.432 6.574 -1.224 1.00 97.50 251 ARG A C 1
ATOM 1980 O O . ARG A 1 251 ? -5.709 5.645 -1.590 1.00 97.50 251 ARG A O 1
ATOM 1987 N N . TRP A 1 252 ? -7.439 6.377 -0.375 1.00 97.94 252 TRP A N 1
ATOM 1988 C CA . TRP A 1 252 ? -7.743 5.041 0.111 1.00 97.94 252 TRP A CA 1
ATOM 1989 C C . TRP A 1 252 ? -8.588 4.282 -0.909 1.00 97.94 252 TRP A C 1
ATOM 1991 O O . TRP A 1 252 ? -9.801 4.436 -1.007 1.00 97.94 252 TRP A O 1
ATOM 2001 N N . GLN A 1 253 ? -7.898 3.464 -1.698 1.00 96.88 253 GLN A N 1
ATOM 2002 C CA . GLN A 1 253 ? -8.479 2.774 -2.840 1.00 96.88 253 GLN A CA 1
ATOM 2003 C C . GLN A 1 253 ? -9.572 1.764 -2.443 1.00 96.88 253 GLN A C 1
ATOM 2005 O O . GLN A 1 253 ? -9.550 1.201 -1.334 1.00 96.88 253 GLN A O 1
ATOM 2010 N N . MET A 1 254 ? -10.468 1.478 -3.402 1.00 97.31 254 MET A N 1
ATOM 2011 C CA . MET A 1 254 ? -11.356 0.311 -3.366 1.00 97.31 254 MET A CA 1
ATOM 2012 C C . MET A 1 254 ? -10.579 -0.957 -2.977 1.00 97.31 254 MET A C 1
ATOM 2014 O O . MET A 1 254 ? -9.387 -1.069 -3.286 1.00 97.31 254 MET A O 1
ATOM 2018 N N . PRO A 1 255 ? -11.218 -1.936 -2.315 1.00 96.56 255 PRO A N 1
ATOM 2019 C CA . PRO A 1 255 ? -10.495 -3.071 -1.773 1.00 96.56 255 PRO A CA 1
ATOM 2020 C C . PRO A 1 255 ? -9.822 -3.909 -2.860 1.00 96.56 255 PRO A C 1
ATOM 2022 O O . PRO A 1 255 ? -10.457 -4.473 -3.754 1.00 96.56 255 PRO A O 1
ATOM 2025 N N . LEU A 1 256 ? -8.507 -4.034 -2.742 1.00 97.38 256 LEU A N 1
ATOM 2026 C CA . LEU A 1 256 ? -7.663 -4.738 -3.696 1.00 97.38 256 LEU A CA 1
ATOM 2027 C C . LEU A 1 256 ? -7.694 -6.260 -3.472 1.00 97.38 256 LEU A C 1
ATOM 2029 O O . LEU A 1 256 ? -7.295 -7.030 -4.349 1.00 97.38 256 LEU A O 1
ATOM 2033 N N . TYR A 1 257 ? -8.281 -6.722 -2.358 1.00 95.81 257 TYR A N 1
ATOM 2034 C CA . TYR A 1 257 ? -8.535 -8.139 -2.095 1.00 95.81 257 TYR A CA 1
ATOM 2035 C C . TYR A 1 257 ? -9.346 -8.823 -3.199 1.00 95.81 257 TYR A C 1
ATOM 2037 O O . TYR A 1 257 ? -9.315 -10.052 -3.265 1.00 95.81 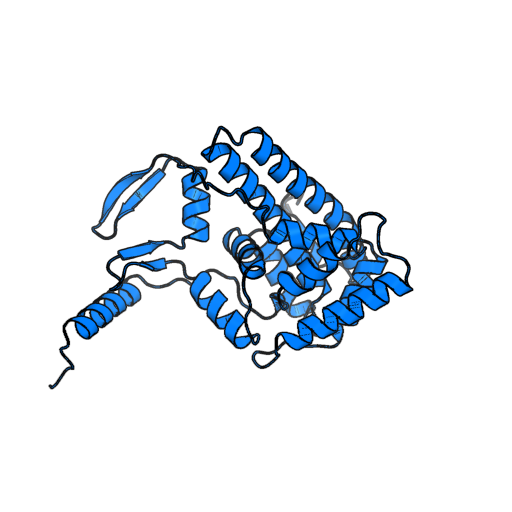257 TYR A O 1
ATOM 2045 N N . ALA A 1 258 ? -10.092 -8.088 -4.030 1.00 94.12 258 ALA A N 1
ATOM 2046 C CA . ALA A 1 258 ? -10.911 -8.630 -5.119 1.00 94.12 258 ALA A CA 1
ATOM 2047 C C . ALA A 1 258 ? -10.139 -8.816 -6.445 1.00 94.12 258 ALA A C 1
ATOM 2049 O O . ALA A 1 258 ? -10.682 -9.340 -7.424 1.00 94.12 258 ALA A O 1
ATOM 2050 N N . LEU A 1 259 ? -8.875 -8.390 -6.485 1.00 96.31 259 LEU A N 1
ATOM 2051 C CA . LEU A 1 259 ? -8.047 -8.336 -7.689 1.00 96.31 259 LEU A CA 1
ATOM 2052 C C . LEU A 1 259 ? -6.944 -9.402 -7.654 1.00 96.31 259 LEU A C 1
ATOM 2054 O O . LEU A 1 259 ? -6.884 -10.218 -6.732 1.00 96.31 259 LEU A O 1
ATOM 2058 N N . ASP A 1 260 ? -6.109 -9.460 -8.686 1.00 94.69 260 ASP A N 1
ATOM 2059 C CA . ASP A 1 260 ? -4.936 -10.334 -8.725 1.00 94.69 260 ASP A CA 1
ATOM 2060 C C . ASP A 1 260 ? -3.679 -9.483 -8.908 1.00 94.69 260 ASP A C 1
ATOM 2062 O O . ASP A 1 260 ? -3.514 -8.847 -9.944 1.00 94.69 260 ASP A O 1
ATOM 2066 N N . MET A 1 261 ? -2.808 -9.474 -7.898 1.00 94.06 261 MET A N 1
ATOM 2067 C CA . MET A 1 261 ? -1.539 -8.733 -7.917 1.00 94.06 261 MET A CA 1
ATOM 2068 C C . MET A 1 261 ? -0.354 -9.591 -8.334 1.00 94.06 261 MET A C 1
ATOM 2070 O O . MET A 1 261 ? 0.770 -9.098 -8.404 1.00 94.06 261 MET A O 1
ATOM 2074 N N . LYS A 1 262 ? -0.566 -10.888 -8.590 1.00 93.38 262 LYS A N 1
ATOM 2075 C CA . LYS A 1 262 ? 0.528 -11.754 -9.005 1.00 93.38 262 LYS A CA 1
ATOM 2076 C C . LYS A 1 262 ? 1.088 -11.250 -10.331 1.00 93.38 262 LYS A C 1
ATOM 2078 O O . LYS A 1 262 ? 0.324 -10.961 -11.254 1.00 93.38 262 LYS A O 1
ATOM 2083 N N . SER A 1 263 ? 2.415 -11.214 -10.423 1.00 93.62 263 SER A N 1
ATOM 2084 C CA . SER A 1 263 ? 3.114 -10.931 -11.671 1.00 93.62 263 SER A CA 1
ATOM 2085 C C . SER A 1 263 ? 2.527 -11.749 -12.826 1.00 93.62 263 SER A C 1
ATOM 2087 O O . SER A 1 263 ? 2.355 -12.971 -12.724 1.00 93.62 263 SER A O 1
ATOM 2089 N N . LYS A 1 264 ? 2.183 -11.053 -13.908 1.00 94.56 264 LYS A N 1
ATOM 2090 C CA . LYS A 1 264 ? 1.659 -11.636 -15.138 1.00 94.56 264 LYS A CA 1
ATOM 2091 C C . LYS A 1 264 ? 2.809 -11.755 -16.127 1.00 94.56 264 LYS A C 1
ATOM 2093 O O . LYS A 1 264 ? 3.243 -10.759 -16.700 1.00 94.56 264 LYS A O 1
ATOM 2098 N N . VAL A 1 265 ? 3.303 -12.976 -16.306 1.00 93.38 265 VAL A N 1
ATOM 2099 C CA . VAL A 1 265 ? 4.341 -13.259 -17.300 1.00 93.38 265 VAL A CA 1
ATOM 2100 C C . VAL A 1 265 ? 3.782 -12.964 -18.687 1.00 93.38 265 VAL A C 1
ATOM 2102 O O . VAL A 1 265 ? 2.692 -13.428 -19.030 1.00 93.38 265 VAL A O 1
ATOM 2105 N N . VAL A 1 266 ? 4.521 -12.165 -19.450 1.00 91.00 266 VAL A N 1
ATOM 2106 C CA . VAL A 1 266 ? 4.262 -11.917 -20.867 1.00 91.00 266 VAL A CA 1
ATOM 2107 C C . VAL A 1 266 ? 5.403 -12.547 -21.647 1.00 91.00 266 VAL A C 1
ATOM 2109 O O . VAL A 1 266 ? 6.568 -12.248 -21.388 1.00 91.00 266 VAL A O 1
ATOM 2112 N N . GLU A 1 267 ? 5.058 -13.451 -22.558 1.00 91.06 267 GLU A N 1
ATOM 2113 C CA . GLU A 1 267 ? 6.034 -14.107 -23.422 1.00 91.06 267 GLU A CA 1
ATOM 2114 C C . GLU A 1 267 ? 6.652 -13.094 -24.383 1.00 91.06 267 GLU A C 1
ATOM 2116 O O . GLU A 1 267 ? 5.946 -12.265 -24.961 1.00 91.06 267 GLU A O 1
ATOM 2121 N N .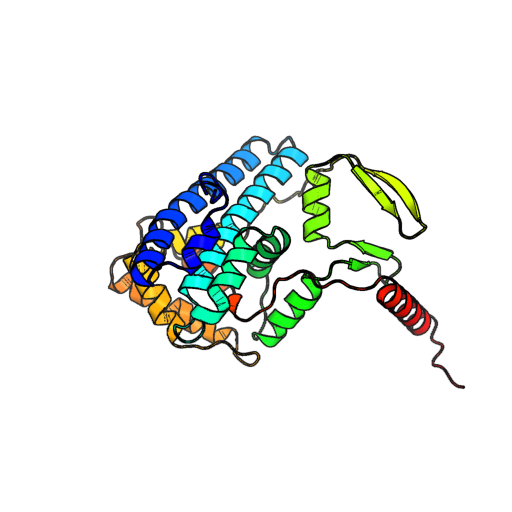 ARG A 1 268 ? 7.969 -13.193 -24.591 1.00 87.56 268 ARG A N 1
ATOM 2122 C CA . ARG A 1 268 ? 8.703 -12.288 -25.485 1.00 87.56 268 ARG A CA 1
ATOM 2123 C C . ARG A 1 268 ? 8.127 -12.290 -26.902 1.00 87.56 268 ARG A C 1
ATOM 2125 O O . ARG A 1 268 ? 7.936 -11.223 -27.465 1.00 87.56 268 ARG A O 1
ATOM 2132 N N . SER A 1 269 ? 7.760 -13.458 -27.430 1.00 91.25 269 SER A N 1
ATOM 2133 C CA . SER A 1 269 ? 7.173 -13.568 -28.771 1.00 91.25 269 SER A CA 1
ATOM 2134 C C . SER A 1 269 ? 5.863 -12.788 -28.908 1.00 91.25 269 SER A C 1
ATOM 2136 O O . SER A 1 269 ? 5.608 -12.197 -29.946 1.00 91.25 269 SER A O 1
ATOM 2138 N N . ALA A 1 270 ? 5.044 -12.735 -27.852 1.00 91.06 270 ALA A N 1
ATOM 2139 C CA . ALA A 1 270 ? 3.800 -11.970 -27.868 1.00 91.06 270 ALA A CA 1
ATOM 2140 C C . ALA A 1 270 ? 4.060 -10.455 -27.877 1.00 91.06 270 ALA A C 1
ATOM 2142 O O . ALA A 1 270 ? 3.271 -9.702 -28.441 1.00 91.06 270 ALA A O 1
ATOM 2143 N N . LEU A 1 271 ? 5.157 -10.008 -27.257 1.00 90.38 271 LEU A N 1
ATOM 2144 C CA . LEU A 1 271 ? 5.602 -8.617 -27.324 1.00 90.38 271 LEU A CA 1
ATOM 2145 C C . LEU A 1 271 ? 6.142 -8.297 -28.718 1.00 90.38 271 LEU A C 1
ATOM 2147 O O . LEU A 1 271 ? 5.748 -7.289 -29.280 1.00 90.38 271 LEU A O 1
ATOM 2151 N N . GLU A 1 272 ? 6.953 -9.171 -29.311 1.00 90.75 272 GLU A N 1
ATOM 2152 C CA . GLU A 1 272 ? 7.483 -8.999 -30.673 1.00 90.75 272 GLU A CA 1
ATOM 2153 C C . GLU A 1 272 ? 6.360 -8.954 -31.732 1.00 90.75 272 GLU A C 1
ATOM 2155 O O . GLU A 1 272 ? 6.357 -8.076 -32.593 1.00 90.75 272 GLU A O 1
ATOM 2160 N N . GLU A 1 273 ? 5.352 -9.828 -31.628 1.00 91.25 273 GLU A N 1
ATOM 2161 C CA . GLU A 1 273 ? 4.149 -9.794 -32.480 1.00 91.25 273 GLU A CA 1
ATOM 2162 C C . GLU A 1 273 ? 3.356 -8.485 -32.314 1.00 91.25 273 GLU A C 1
ATOM 2164 O O . GLU A 1 273 ? 2.806 -7.937 -33.273 1.00 91.25 273 GLU A O 1
ATOM 2169 N N . GLU A 1 274 ? 3.278 -7.969 -31.086 1.00 89.94 274 GLU A N 1
ATOM 2170 C CA . GLU A 1 274 ? 2.644 -6.687 -30.790 1.00 89.94 274 GLU A CA 1
ATOM 2171 C C . GLU A 1 274 ? 3.436 -5.513 -31.381 1.00 89.94 274 GLU A C 1
ATOM 2173 O O . GLU A 1 274 ? 2.824 -4.641 -31.999 1.00 89.94 274 GLU A O 1
ATOM 2178 N N . GLN A 1 275 ? 4.768 -5.509 -31.249 1.00 89.75 275 GLN A N 1
ATOM 2179 C CA . GLN A 1 275 ? 5.649 -4.506 -31.860 1.00 89.75 275 GLN A CA 1
ATOM 2180 C C . GLN A 1 275 ? 5.464 -4.473 -33.373 1.00 89.75 275 GLN A C 1
ATOM 2182 O O . GLN A 1 275 ? 5.274 -3.406 -33.954 1.00 89.75 275 GLN A O 1
ATOM 2187 N N . GLU A 1 276 ? 5.463 -5.645 -34.013 1.00 89.38 276 GLU A N 1
ATOM 2188 C CA . GLU A 1 276 ? 5.232 -5.761 -35.448 1.00 89.38 276 GLU A CA 1
ATOM 2189 C C . GLU A 1 276 ? 3.854 -5.199 -35.826 1.00 89.38 276 GLU A C 1
ATOM 2191 O O . GLU A 1 276 ? 3.736 -4.406 -36.762 1.00 89.38 276 GLU A O 1
ATOM 2196 N N . ARG A 1 277 ? 2.804 -5.531 -35.066 1.00 88.31 277 ARG A N 1
ATOM 2197 C CA . ARG A 1 277 ? 1.465 -4.989 -35.316 1.00 88.31 277 ARG A CA 1
ATOM 2198 C C . ARG A 1 277 ? 1.406 -3.465 -35.171 1.00 88.31 277 ARG A C 1
ATOM 2200 O O . ARG A 1 277 ? 0.762 -2.821 -36.000 1.00 88.31 277 ARG A O 1
ATOM 2207 N N . MET A 1 278 ? 2.033 -2.896 -34.140 1.00 88.12 278 MET A N 1
ATOM 2208 C CA . MET A 1 278 ? 2.096 -1.442 -33.933 1.00 88.12 278 MET A CA 1
ATOM 2209 C C . MET A 1 278 ? 2.839 -0.758 -35.083 1.00 88.12 278 MET A C 1
ATOM 2211 O O . MET A 1 278 ? 2.334 0.210 -35.650 1.00 88.12 278 MET A O 1
ATOM 2215 N N . LEU A 1 279 ? 3.973 -1.321 -35.500 1.00 84.62 279 LEU A N 1
ATOM 2216 C CA . LEU A 1 279 ? 4.744 -0.837 -36.640 1.00 84.62 279 LEU A CA 1
ATOM 2217 C C . LEU A 1 279 ? 3.912 -0.843 -37.934 1.00 84.62 279 LEU A C 1
ATOM 2219 O O . LEU A 1 279 ? 3.884 0.152 -38.657 1.00 84.62 279 LEU A O 1
ATOM 2223 N N . TRP A 1 280 ? 3.190 -1.929 -38.224 1.00 83.75 280 TRP A N 1
ATOM 2224 C CA . TRP A 1 280 ? 2.340 -2.015 -39.418 1.00 83.75 280 TRP A CA 1
ATOM 2225 C C . TRP A 1 280 ? 1.154 -1.048 -39.392 1.00 83.75 280 TRP A C 1
ATOM 2227 O O . TRP A 1 280 ? 0.798 -0.496 -40.437 1.00 83.75 280 TRP A O 1
ATOM 2237 N N . ALA A 1 281 ? 0.557 -0.820 -38.219 1.00 82.88 281 ALA A N 1
ATOM 2238 C CA . ALA A 1 281 ? -0.520 0.152 -38.055 1.00 82.88 281 ALA A CA 1
ATOM 2239 C C . ALA A 1 281 ? -0.055 1.582 -38.384 1.00 82.88 281 ALA A C 1
ATOM 2241 O O . ALA A 1 281 ? -0.790 2.319 -39.040 1.00 82.88 281 ALA A O 1
ATOM 2242 N N . GLU A 1 282 ? 1.175 1.941 -38.008 1.00 77.31 282 GLU A N 1
ATOM 2243 C CA . GLU A 1 282 ? 1.780 3.248 -38.302 1.00 77.31 282 GLU A CA 1
ATOM 2244 C C . GLU A 1 282 ? 2.216 3.393 -39.768 1.00 77.31 282 GLU A C 1
ATOM 2246 O O . GLU A 1 282 ? 2.045 4.450 -40.377 1.00 77.31 282 GLU A O 1
ATOM 2251 N N . ILE A 1 283 ? 2.730 2.322 -40.384 1.00 79.06 283 ILE A N 1
ATOM 2252 C CA . ILE A 1 283 ? 3.131 2.329 -41.803 1.00 79.06 283 ILE A CA 1
ATOM 2253 C C . ILE A 1 283 ? 1.898 2.356 -42.741 1.00 79.06 283 ILE A C 1
ATOM 2255 O O . ILE A 1 283 ? 2.025 2.635 -43.935 1.00 79.06 283 ILE A O 1
ATOM 2259 N N . GLY A 1 284 ? 0.684 2.136 -42.219 1.00 63.12 284 GLY A N 1
ATOM 2260 C CA . GLY A 1 284 ? -0.574 2.310 -42.955 1.00 63.12 284 GLY A CA 1
ATOM 2261 C C . GLY A 1 284 ? -0.900 1.187 -43.944 1.00 63.12 284 GLY A C 1
ATOM 2262 O O . GLY A 1 284 ? -1.783 1.348 -44.789 1.00 63.12 284 GLY A O 1
ATOM 2263 N N . VAL A 1 285 ? -0.224 0.040 -43.851 1.00 56.50 285 VAL A N 1
ATOM 2264 C CA . VAL A 1 285 ? -0.527 -1.131 -44.684 1.00 56.50 285 VAL A CA 1
ATOM 2265 C C . VAL A 1 285 ? -1.583 -1.963 -43.965 1.00 56.50 285 VAL A C 1
ATOM 2267 O O . VAL A 1 285 ? -1.289 -2.858 -43.178 1.00 56.50 285 VAL A O 1
ATOM 2270 N N . THR A 1 286 ? -2.850 -1.653 -44.228 1.00 48.75 286 THR A N 1
ATOM 2271 C CA . THR A 1 286 ? -3.921 -2.626 -44.000 1.00 48.75 286 THR A CA 1
ATOM 2272 C C . THR A 1 286 ? -3.711 -3.767 -44.994 1.00 48.75 286 THR A C 1
ATOM 2274 O O . THR A 1 286 ? -3.583 -3.520 -46.190 1.00 48.75 286 THR A O 1
ATOM 2277 N N . ASN A 1 287 ? -3.608 -5.006 -44.503 1.00 46.84 287 ASN A N 1
ATOM 2278 C CA . ASN A 1 287 ? -3.513 -6.196 -45.349 1.00 46.84 287 ASN A CA 1
ATOM 2279 C C . ASN A 1 287 ? -4.733 -6.273 -46.284 1.00 46.84 287 ASN A C 1
ATOM 2281 O O . ASN A 1 287 ? -5.793 -6.759 -45.894 1.00 46.84 287 ASN A O 1
ATOM 2285 N N . GLU A 1 288 ? -4.574 -5.818 -47.522 1.00 42.28 288 GLU A N 1
ATOM 2286 C CA . GLU A 1 288 ? -5.330 -6.318 -48.664 1.00 42.28 288 GLU A CA 1
ATOM 2287 C C . GLU A 1 288 ? -4.526 -7.459 -49.291 1.00 42.28 288 GLU A C 1
ATOM 2289 O O . GLU A 1 288 ? -3.806 -7.204 -50.246 1.00 42.28 288 GLU A O 1
ATOM 2294 N N . TYR A 1 289 ? -4.624 -8.681 -48.750 1.00 40.31 289 TYR A N 1
ATOM 2295 C CA . TYR A 1 289 ? -4.499 -9.941 -49.506 1.00 40.31 289 TYR A CA 1
ATOM 2296 C C . TYR A 1 289 ? -5.225 -11.076 -48.780 1.00 40.31 289 TYR A C 1
ATOM 2298 O O . TYR A 1 289 ? -4.864 -11.371 -47.619 1.00 40.31 289 TYR A O 1
#

Sequence (289 aa):
MAKTDIGLRQAHRIANMPADKRKAFIAEGLPILLESARGLYAASQKVSDMPRESSVLKGHAEEEAAKILILMDIVRCPKKRIAGRIGTLMSWYYDHLSRLLYAEACQWRPVDLKELRKIIDQRRVTHYLEGGMGEFIAPNDLIYQRETRLYADIEGLDDGTLQWIAPGGYTSIFDFKPSALIVAEALSAVGAFSLNGINAVSEVWDDVDFQDDTKSHESDRLIQAMLERLIEEKLVTEAASDDHVGQLYDRWQMPLYALDMKSKVVERSALEEEQERMLWAEIGVTNEY

Radius of gyration: 21.24 Å; chains: 1; bounding box: 49×53×70 Å

Secondary structure (DSSP, 8-state):
------SS--GGGGGGS-HHHHHHHHHHHHHHHHHHHHHHHHHHHHTTTSHHHHHHHHHHHHHHHHHHHHHHHHHHS-HHHHHHHHHHHHHHTT-HHHHHHHHHGGG---SBHHHHHHHHHHHTBSEEEESTT--EEEE-HHHHHHHHHH--EEEEPTTS-EEEE-------SS-PPPHHHHHHHHHHHTTTTSHHHHHHHHHHHTT----TT-BHHHHHHHHHHHHHHHHHTT---TT--HHHHHHHHHH--S-GGGS--S-B---HHHHHHHHHHHHHHHHT-----

Foldseek 3Di:
DPDPPDDPPPLLCLLVDDPLVSLQVQLVCLVVLLVQLVVLQVVLVVVLVVQLSSQLSLLVSQLSLLLSLLSLLLLLAAPVCNNVQVSVSSVLSPDQLSSLLSQVLLQDDDFAVLSVQVVLVVQQEQWFQDDPLSPATGGRCSVVLNDLSPDFDWDAGPVRDIDTRHRDGDNDPDDDRRLSSLLSVLCVQLQCSHSVNSVLSNVLSNVDDGDGGGGLVVQVVSLVSSSVVSVVVVRHHPNHDVVSSVSCSNGVHDNCSVHDNHRDYDDPVNSVVSSVVSVCVVVPDDDPD

pLDDT: mean 92.66, std 9.91, range [40.31, 98.88]